Protein AF-A0AA35X256-F1 (afdb_monomer)

InterPro domains:
  IPR011009 Protein kinase-like domain superfamily [SSF56112] (43-274)

Sequence (279 aa):
MEEEMSALEKRSESGLSWNYLPLTLERDSLSQTFTTQILPLVRPAWRDCHVQTKVFTDGITNVLLGFYVSREGSRDQEKEDIVLLRMNGEGTEVFLDRRAEILVMLSLHNANLVPP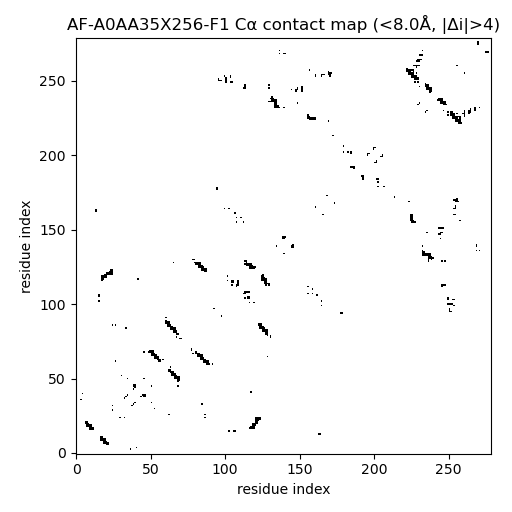LYLELANGLCYGYIPGRPFTMDDMQDDVMMQRTARAVARLHAVPVPDTLRSPQPYVWNKIRQFLNTVTGSFTDLHKTQKFQEIFGSLAVVSEEVDALQMELRQSESSLVFCHNDLLCGNLIFDSSTGNVSMVDYEYGGPNLAAYDIGNHFCEFAGPLFCSFTL

Secondary structure (DSSP, 8-state):
-HHHHTT-EEEEETTEEEEEE-----GGGHHHHIIIIIHHHH-GGGTTS-EEEEEE---SS-EEEEEEEPPTT-SSS-TTS-EEEEEPPTTGGGT--HHHHHHHHHHHHHTTSS--EEEEETTEEEEEPPPSEEPPHHHHT-HHHHHHHHHHHHHHHTSPPPTTT--SS-HHHHHHHHHHHH--SS-SSHHHHHHHHHHH--HHHHHHHHHHHHHHHTT----EEEE-S---GGGEEEETTTTEEEE--GGG-EEEEHHHHHHHHHHGGGTTT------

Nearest PDB structures (foldseek):
  2qg7-assembly1_E  TM=7.706E-01  e=1.831E-15  Plasmodium vivax
  2ig7-assembly1_A  TM=7.252E-01  e=1.615E-13  Homo sapiens
  1nw1-assembly1_B  TM=6.831E-01  e=8.276E-13  Caenorhabditis elegans
  3c5i-assembly3_C  TM=8.059E-01  e=6.084E-11  Plasmodium knowlesi
  6yxt-assembly1_A  TM=7.475E-01  e=1.258E-10  Plasmodium falciparum 3D7

Radius of gyration: 21.03 Å; Cα contacts (8 Å, |Δi|>4): 398; chains: 1; bounding box: 61×47×60 Å

Structure (mmCIF, N/CA/C/O backbone):
data_AF-A0AA35X256-F1
#
_entry.id   AF-A0AA35X256-F1
#
loop_
_atom_site.group_PDB
_atom_site.id
_atom_site.type_symbol
_atom_site.label_atom_id
_atom_site.label_alt_id
_atom_site.label_comp_id
_atom_site.label_asym_id
_atom_site.label_entity_id
_atom_site.label_seq_id
_atom_site.pdbx_PDB_ins_code
_atom_site.Cartn_x
_atom_site.Cartn_y
_atom_site.Cartn_z
_atom_site.occupancy
_atom_site.B_iso_or_equiv
_atom_site.auth_seq_id
_atom_site.auth_comp_id
_atom_site.auth_asym_id
_atom_site.auth_atom_id
_atom_site.pdbx_PDB_model_num
ATOM 1 N N . MET A 1 1 ? 29.674 0.375 -11.881 1.00 46.66 1 MET A N 1
ATOM 2 C CA . MET A 1 1 ? 29.255 -1.035 -12.073 1.00 46.66 1 MET A CA 1
ATOM 3 C C . MET A 1 1 ? 29.825 -1.977 -11.008 1.00 46.66 1 MET A C 1
ATOM 5 O O . MET A 1 1 ? 29.015 -2.515 -10.269 1.00 46.66 1 MET A O 1
ATOM 9 N N . GLU A 1 2 ? 31.150 -2.145 -10.845 1.00 41.94 2 GLU A N 1
ATOM 10 C CA . GLU A 1 2 ? 31.704 -2.871 -9.670 1.00 41.94 2 GLU A CA 1
ATOM 11 C C . GLU A 1 2 ? 31.482 -2.105 -8.348 1.00 41.94 2 GLU A C 1
ATOM 13 O O . GLU A 1 2 ? 31.112 -2.713 -7.349 1.00 41.94 2 GLU A O 1
ATOM 18 N N . GLU A 1 3 ? 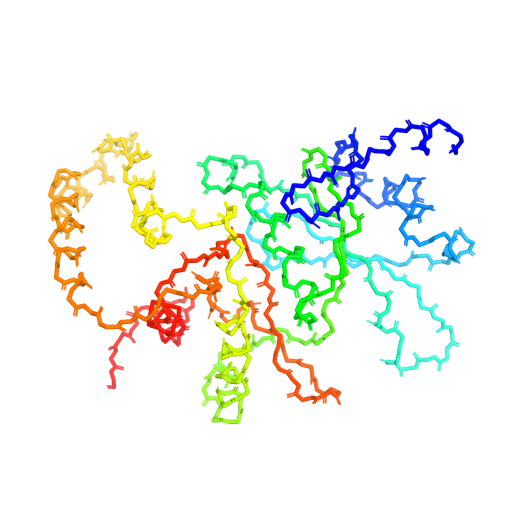31.588 -0.770 -8.355 1.00 47.19 3 GLU A N 1
ATOM 19 C CA . GLU A 1 3 ? 31.340 0.067 -7.163 1.00 47.19 3 GLU A CA 1
ATOM 20 C C . GLU A 1 3 ? 29.860 0.140 -6.730 1.00 47.19 3 GLU A C 1
ATOM 22 O O . GLU A 1 3 ? 29.578 0.269 -5.546 1.00 47.19 3 GLU A O 1
ATOM 27 N N . GLU A 1 4 ? 28.893 0.005 -7.646 1.00 48.88 4 GLU A N 1
ATOM 28 C CA . GLU A 1 4 ? 27.454 0.112 -7.315 1.00 48.88 4 GLU A CA 1
ATOM 29 C C . GLU A 1 4 ? 26.873 -1.224 -6.836 1.00 48.88 4 GLU A C 1
ATOM 31 O O . GLU A 1 4 ? 26.077 -1.256 -5.901 1.00 48.88 4 GLU A O 1
ATOM 36 N N . MET A 1 5 ? 27.331 -2.349 -7.402 1.00 53.75 5 MET A N 1
ATOM 37 C CA . MET A 1 5 ? 27.052 -3.671 -6.828 1.00 53.75 5 MET A CA 1
ATOM 38 C C . MET A 1 5 ? 27.697 -3.849 -5.445 1.00 53.75 5 MET A C 1
ATOM 40 O O . MET A 1 5 ? 27.175 -4.603 -4.628 1.00 53.75 5 MET A O 1
ATOM 44 N N . SER A 1 6 ? 28.798 -3.140 -5.171 1.00 56.94 6 SER A N 1
ATOM 45 C CA . SER A 1 6 ? 29.476 -3.132 -3.870 1.00 56.94 6 SER A CA 1
ATOM 46 C C . SER A 1 6 ? 28.667 -2.443 -2.760 1.00 56.94 6 SER A C 1
ATOM 48 O O . SER A 1 6 ? 28.992 -2.646 -1.592 1.00 56.94 6 SER A O 1
ATOM 50 N N . ALA A 1 7 ? 27.645 -1.645 -3.089 1.00 77.50 7 ALA A N 1
ATOM 51 C CA . ALA A 1 7 ? 26.830 -0.917 -2.112 1.00 77.50 7 ALA A CA 1
ATOM 52 C C . ALA A 1 7 ? 25.471 -1.581 -1.819 1.00 77.50 7 ALA A C 1
ATOM 54 O O . ALA A 1 7 ? 24.741 -1.114 -0.948 1.00 77.50 7 ALA A O 1
ATOM 55 N N . LEU A 1 8 ? 25.107 -2.650 -2.538 1.00 90.88 8 LEU A N 1
ATOM 56 C CA . LEU A 1 8 ? 23.842 -3.347 -2.320 1.00 90.88 8 LEU A CA 1
ATOM 57 C C . LEU A 1 8 ? 23.910 -4.198 -1.046 1.00 90.88 8 LEU A C 1
ATOM 59 O O . LEU A 1 8 ? 24.619 -5.203 -0.981 1.00 90.88 8 LEU A O 1
ATOM 63 N N . GLU A 1 9 ? 23.121 -3.831 -0.047 1.00 94.56 9 GLU A N 1
ATOM 64 C CA . GLU A 1 9 ? 23.025 -4.545 1.219 1.00 94.56 9 GLU A CA 1
ATOM 65 C C . GLU A 1 9 ? 21.848 -5.524 1.194 1.00 94.56 9 GLU A C 1
ATOM 67 O O . GLU A 1 9 ? 20.750 -5.205 0.736 1.00 94.56 9 GLU A O 1
ATOM 72 N N . LYS A 1 10 ? 22.042 -6.724 1.746 1.00 94.19 10 LYS A N 1
ATOM 73 C CA . LYS A 1 10 ? 20.930 -7.631 2.045 1.00 94.19 10 LYS A CA 1
ATOM 74 C C . LYS A 1 10 ? 20.487 -7.421 3.478 1.00 94.19 10 LYS A C 1
ATOM 76 O O . LYS A 1 10 ? 21.271 -7.621 4.403 1.00 94.19 10 LYS A O 1
ATOM 81 N N . ARG A 1 11 ? 19.218 -7.076 3.657 1.00 94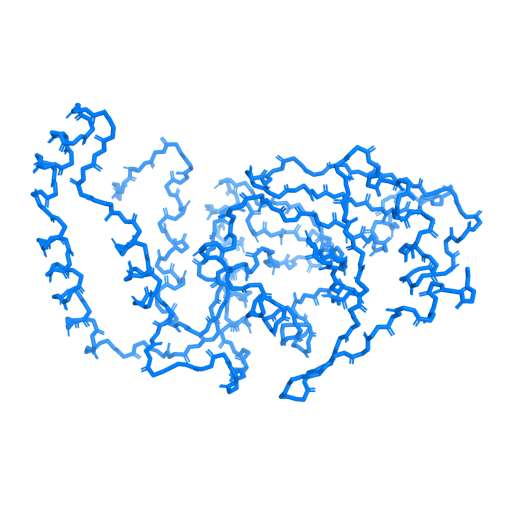.62 11 ARG A N 1
ATOM 82 C CA . ARG A 1 11 ? 18.592 -6.978 4.972 1.00 94.62 11 ARG A CA 1
ATOM 83 C C . ARG A 1 11 ? 17.617 -8.129 5.163 1.00 94.62 11 ARG A C 1
ATOM 85 O O . ARG A 1 11 ? 17.066 -8.671 4.203 1.00 94.62 11 ARG A O 1
ATOM 92 N N . SER A 1 12 ? 17.422 -8.520 6.414 1.00 92.44 12 SER A N 1
ATOM 93 C CA . SER A 1 12 ? 16.476 -9.569 6.768 1.00 92.44 12 SER A CA 1
ATOM 94 C C . SER A 1 12 ? 15.888 -9.340 8.145 1.00 92.44 12 SER A C 1
ATOM 96 O O . SER A 1 12 ? 16.594 -8.916 9.055 1.00 92.44 12 SER A O 1
ATOM 98 N N . GLU A 1 13 ? 14.621 -9.688 8.308 1.00 88.75 13 GLU A N 1
ATOM 99 C CA . GLU A 1 13 ? 13.920 -9.659 9.582 1.00 88.75 13 GLU A CA 1
ATOM 100 C C . GLU A 1 13 ? 12.822 -10.720 9.556 1.00 88.75 13 GLU A C 1
ATOM 102 O O . GLU A 1 13 ? 12.039 -10.787 8.611 1.00 88.75 13 GLU A O 1
ATOM 107 N N . SER A 1 14 ? 12.787 -11.574 10.580 1.00 81.94 14 SER A N 1
ATOM 108 C CA . SER A 1 14 ? 11.726 -12.573 10.785 1.00 81.94 14 SER A CA 1
ATOM 109 C C . SER A 1 14 ? 11.414 -13.441 9.567 1.00 81.94 14 SER A C 1
ATOM 111 O O . SER A 1 14 ? 10.262 -13.676 9.215 1.00 81.94 14 SER A O 1
ATOM 113 N N . GLY A 1 15 ? 12.473 -13.920 8.911 1.00 85.62 15 GLY A N 1
ATOM 114 C CA . GLY A 1 15 ? 12.382 -14.794 7.739 1.00 85.62 15 GLY A CA 1
ATOM 115 C C . GLY A 1 15 ? 12.082 -14.069 6.425 1.00 85.62 15 GLY A C 1
ATOM 116 O O . GLY A 1 15 ? 12.141 -14.697 5.372 1.00 85.62 15 GLY A O 1
ATOM 117 N N . LEU A 1 16 ? 11.819 -12.761 6.459 1.00 91.19 16 LEU A N 1
ATOM 118 C CA . LEU A 1 16 ? 11.702 -11.919 5.274 1.00 91.19 16 LEU A CA 1
ATOM 119 C C . LEU A 1 16 ? 13.068 -11.315 4.946 1.00 91.19 16 LEU A C 1
ATOM 121 O O . LEU A 1 16 ? 13.794 -10.890 5.844 1.00 91.19 16 LEU A O 1
ATOM 125 N N . SER A 1 17 ? 13.421 -11.261 3.665 1.00 93.31 17 SER A N 1
ATOM 126 C CA . SER A 1 17 ? 14.672 -10.664 3.189 1.00 93.31 17 SER A CA 1
ATOM 127 C C . SER A 1 17 ? 14.423 -9.776 1.985 1.00 93.31 17 SER A C 1
ATOM 129 O O . SER A 1 17 ? 13.628 -10.133 1.118 1.00 93.31 17 SER A O 1
ATOM 131 N N . TRP A 1 18 ? 15.133 -8.658 1.906 1.00 95.50 18 TRP A N 1
ATOM 132 C CA . TRP A 1 18 ? 15.043 -7.716 0.796 1.00 95.50 18 TRP A CA 1
ATOM 133 C C . TRP A 1 18 ? 16.390 -7.028 0.581 1.00 95.50 18 TRP A C 1
ATOM 135 O O . TRP A 1 18 ? 17.305 -7.117 1.407 1.00 95.50 18 TRP A O 1
ATOM 145 N N . ASN A 1 19 ? 16.513 -6.363 -0.562 1.00 96.69 19 ASN A N 1
ATOM 146 C CA . ASN A 1 19 ? 17.709 -5.614 -0.902 1.00 96.69 19 ASN A CA 1
ATOM 147 C C . ASN A 1 19 ? 17.532 -4.147 -0.504 1.00 96.69 19 ASN A C 1
ATOM 149 O O . ASN A 1 19 ? 16.488 -3.550 -0.769 1.00 96.69 19 ASN A O 1
ATOM 153 N N . TYR A 1 20 ? 18.565 -3.574 0.096 1.00 96.50 20 TYR A N 1
ATOM 154 C CA . TYR A 1 20 ? 18.665 -2.162 0.419 1.00 96.50 20 TYR A CA 1
ATOM 155 C C . TYR A 1 20 ? 19.822 -1.550 -0.358 1.00 96.50 20 TYR A C 1
ATOM 157 O O . TYR A 1 20 ? 20.935 -2.072 -0.350 1.00 96.50 20 TYR A O 1
ATOM 165 N N . LEU A 1 21 ? 19.555 -0.436 -1.024 1.00 96.06 21 LEU A N 1
ATOM 166 C CA . LEU A 1 21 ? 20.568 0.375 -1.676 1.00 96.06 21 LEU A CA 1
ATOM 167 C C . LEU A 1 21 ? 20.599 1.727 -0.946 1.00 96.06 21 LEU A C 1
ATOM 169 O O . LEU A 1 21 ? 19.584 2.427 -0.976 1.00 96.06 21 LEU A O 1
ATOM 173 N N . PRO A 1 22 ? 21.715 2.119 -0.299 1.00 94.88 22 PRO A N 1
ATOM 174 C CA . PRO A 1 22 ? 21.847 3.385 0.430 1.00 94.88 22 PRO A CA 1
ATOM 175 C C . PRO A 1 22 ? 21.950 4.591 -0.521 1.00 94.88 22 PRO A C 1
ATOM 177 O O . PRO A 1 22 ? 22.906 5.361 -0.490 1.00 94.88 22 PRO A O 1
ATOM 180 N N . LEU A 1 23 ? 20.955 4.742 -1.390 1.00 94.44 23 LEU A N 1
ATOM 181 C CA . LEU A 1 23 ? 20.830 5.791 -2.387 1.00 94.44 23 LEU A CA 1
ATOM 182 C C . LEU A 1 23 ? 19.707 6.744 -1.980 1.00 94.44 23 LEU A C 1
ATOM 184 O O . LEU A 1 23 ? 18.568 6.322 -1.767 1.00 94.44 23 LEU A O 1
ATOM 188 N N . THR A 1 24 ? 20.036 8.030 -1.913 1.00 94.06 24 THR A N 1
ATOM 189 C CA . THR A 1 24 ? 19.069 9.111 -1.713 1.00 94.06 24 THR A CA 1
ATOM 190 C C . THR A 1 24 ? 18.615 9.634 -3.069 1.00 94.06 24 THR A C 1
ATOM 192 O O . THR A 1 24 ? 19.428 10.033 -3.899 1.00 94.06 24 THR A O 1
ATOM 195 N N . LEU A 1 25 ? 17.308 9.621 -3.296 1.00 93.12 25 LEU A N 1
ATOM 196 C CA . LEU A 1 25 ? 16.669 10.141 -4.493 1.00 93.12 25 LEU A CA 1
ATOM 197 C C . LEU A 1 25 ? 16.524 11.663 -4.430 1.00 93.12 25 LEU A C 1
ATOM 199 O O . LEU A 1 25 ? 16.132 12.208 -3.399 1.00 93.12 25 LEU A O 1
ATOM 203 N N . GLU A 1 26 ? 16.741 12.321 -5.566 1.00 92.25 26 GLU A N 1
ATOM 204 C CA . GLU A 1 26 ? 16.471 13.745 -5.763 1.00 92.25 26 GLU A CA 1
ATOM 205 C C . GLU A 1 26 ? 15.375 13.921 -6.813 1.00 92.25 26 GLU A C 1
ATOM 207 O O . GLU A 1 26 ? 15.420 13.300 -7.877 1.00 92.25 26 GLU A O 1
ATOM 212 N N . ARG A 1 27 ? 14.405 14.799 -6.529 1.00 88.00 27 ARG A N 1
ATOM 213 C CA . ARG A 1 27 ? 13.200 14.995 -7.351 1.00 88.00 27 ARG A CA 1
ATOM 214 C C . ARG A 1 27 ? 13.509 15.268 -8.827 1.00 88.00 27 ARG A C 1
ATOM 216 O O . ARG A 1 27 ? 12.873 14.676 -9.697 1.00 88.00 27 ARG A O 1
ATOM 223 N N . ASP A 1 28 ? 14.488 16.125 -9.098 1.00 89.00 28 ASP A N 1
ATOM 224 C CA . ASP A 1 28 ? 14.777 16.607 -10.453 1.00 89.00 28 ASP A CA 1
ATOM 225 C C . ASP A 1 28 ? 15.595 15.608 -11.289 1.00 89.00 28 ASP A C 1
ATOM 227 O O . ASP A 1 28 ? 15.638 15.715 -12.514 1.00 89.00 28 ASP A O 1
ATOM 231 N N . SER A 1 29 ? 16.210 14.603 -10.654 1.00 92.19 29 SER A N 1
ATOM 232 C CA . SER A 1 29 ? 17.089 13.629 -11.312 1.00 92.19 29 SER A CA 1
ATOM 233 C C . SER A 1 29 ? 16.556 12.191 -11.280 1.00 92.19 29 SER A C 1
ATOM 235 O O . SER A 1 29 ? 17.238 11.281 -11.748 1.00 92.19 29 SER A O 1
ATOM 237 N N . LEU A 1 30 ? 15.318 11.957 -10.816 1.00 91.62 30 LEU A N 1
ATOM 238 C CA . LEU A 1 30 ? 14.743 10.611 -10.628 1.00 91.62 30 LEU A CA 1
ATOM 239 C C . LEU A 1 30 ? 14.877 9.694 -11.855 1.00 91.62 30 LEU A C 1
ATOM 241 O O . LEU A 1 30 ? 15.278 8.540 -11.719 1.00 91.62 30 LEU A O 1
ATOM 245 N N . SER A 1 31 ? 14.577 10.196 -13.058 1.00 92.38 31 SER A N 1
ATOM 246 C CA . SER A 1 31 ? 14.667 9.388 -14.288 1.00 92.38 31 SER A CA 1
ATOM 247 C C . SER A 1 31 ? 16.108 9.018 -14.648 1.00 92.38 31 SER A C 1
ATOM 249 O O . SER A 1 31 ? 16.378 7.897 -15.087 1.00 92.38 31 SER A O 1
ATOM 251 N N . GLN A 1 32 ? 17.041 9.951 -14.443 1.00 93.00 32 GLN A N 1
ATOM 252 C CA . GLN A 1 32 ? 18.462 9.715 -14.676 1.00 93.00 32 GLN A CA 1
ATOM 253 C C . GLN A 1 32 ? 18.991 8.696 -13.667 1.00 93.00 32 GLN A C 1
ATOM 255 O O . GLN A 1 32 ? 19.570 7.694 -14.072 1.00 93.00 32 GLN A O 1
ATOM 260 N N . THR A 1 33 ? 18.713 8.913 -12.381 1.00 93.94 33 THR A N 1
ATOM 261 C CA . THR A 1 33 ? 19.092 8.030 -11.274 1.00 93.94 33 THR A CA 1
ATOM 262 C C . THR A 1 33 ? 18.549 6.617 -11.461 1.00 93.94 33 THR A C 1
ATOM 264 O O . THR A 1 33 ? 19.282 5.645 -11.267 1.00 93.94 33 THR A O 1
ATOM 267 N N . PHE A 1 34 ? 17.297 6.479 -11.912 1.00 94.75 34 PHE A N 1
ATOM 268 C CA . PHE A 1 34 ? 16.744 5.170 -12.240 1.00 94.75 34 PHE A CA 1
ATOM 269 C C . PHE A 1 34 ? 17.563 4.475 -13.330 1.00 94.75 34 PHE A C 1
ATOM 271 O O . PHE A 1 34 ? 18.013 3.349 -13.140 1.00 94.75 34 PHE A O 1
ATOM 278 N N . THR A 1 35 ? 17.790 5.154 -14.454 1.00 92.62 35 THR A N 1
ATOM 279 C CA . THR A 1 35 ? 18.451 4.569 -15.628 1.00 92.62 35 THR A CA 1
ATOM 280 C C . THR A 1 35 ? 19.909 4.196 -15.352 1.00 92.62 35 THR A C 1
ATOM 282 O O . THR A 1 35 ? 20.379 3.168 -15.835 1.00 92.62 35 THR A O 1
ATOM 285 N N . THR A 1 36 ? 20.632 5.010 -14.579 1.00 91.88 36 THR A N 1
ATOM 286 C CA . THR A 1 36 ? 22.068 4.810 -14.346 1.00 91.88 36 THR A CA 1
ATOM 287 C C . THR A 1 36 ? 22.367 3.854 -13.195 1.00 91.88 36 THR A C 1
ATOM 289 O O . THR A 1 36 ? 23.263 3.028 -13.343 1.00 91.88 36 THR A O 1
ATOM 292 N N . GLN A 1 37 ? 21.620 3.926 -12.086 1.00 93.50 37 GLN A N 1
ATOM 293 C CA . GLN A 1 37 ? 21.965 3.215 -10.845 1.00 93.50 37 GLN A CA 1
ATOM 294 C C . GLN A 1 37 ? 21.000 2.071 -10.503 1.00 93.50 37 GLN A C 1
ATOM 296 O O . GLN A 1 37 ? 21.426 1.030 -10.009 1.00 93.50 37 GLN A O 1
ATOM 301 N N . ILE A 1 38 ? 19.699 2.227 -10.773 1.00 95.00 38 ILE A N 1
ATOM 302 C CA . ILE A 1 38 ? 18.669 1.266 -10.330 1.00 95.00 38 ILE A CA 1
ATOM 303 C C . ILE A 1 38 ? 18.380 0.207 -11.400 1.00 95.00 38 ILE A C 1
ATOM 305 O O . ILE A 1 38 ? 18.289 -0.984 -11.096 1.00 95.00 38 ILE A O 1
ATOM 309 N N . LEU A 1 39 ? 18.259 0.616 -12.663 1.00 94.56 39 LEU A N 1
ATOM 310 C CA . LEU A 1 39 ? 17.927 -0.259 -13.785 1.00 94.56 39 LEU A CA 1
ATOM 311 C C . LEU A 1 39 ? 18.898 -1.441 -13.927 1.00 94.56 39 LEU A C 1
ATOM 313 O O . LEU A 1 39 ? 18.406 -2.563 -14.063 1.00 94.56 39 LEU A O 1
ATOM 317 N N . PRO A 1 40 ? 20.235 -1.272 -13.828 1.00 93.25 40 PRO A N 1
ATOM 318 C CA . PRO A 1 40 ? 21.162 -2.401 -13.921 1.00 93.25 40 PRO A CA 1
ATOM 319 C C . PRO A 1 40 ? 20.946 -3.469 -12.841 1.00 93.25 40 PRO A C 1
ATOM 321 O O . PRO A 1 40 ? 21.261 -4.635 -13.071 1.00 93.25 40 PRO A O 1
ATOM 324 N N . LEU A 1 41 ? 20.405 -3.082 -11.680 1.00 93.62 41 LEU A N 1
ATOM 325 C CA . LEU A 1 41 ? 20.146 -3.976 -10.550 1.00 93.62 41 LEU A CA 1
ATOM 326 C C . LEU A 1 41 ? 18.790 -4.683 -10.676 1.00 93.62 41 LEU A C 1
ATOM 328 O O . LEU A 1 41 ? 18.676 -5.867 -10.372 1.00 93.62 41 LEU A O 1
ATOM 332 N N . VAL A 1 42 ? 17.759 -3.957 -11.117 1.00 93.62 42 VAL A N 1
ATOM 333 C CA . VAL A 1 42 ? 16.362 -4.427 -11.082 1.00 93.62 42 VAL A CA 1
ATOM 334 C C . VAL A 1 42 ? 15.908 -5.041 -12.409 1.00 93.62 42 VAL A C 1
ATOM 336 O O . VAL A 1 42 ? 15.111 -5.984 -12.421 1.00 93.62 42 VAL A O 1
ATOM 339 N N . ARG A 1 43 ? 16.404 -4.518 -13.535 1.00 93.56 43 ARG A N 1
ATOM 340 C CA . ARG A 1 43 ? 16.085 -4.956 -14.904 1.00 93.56 43 ARG A CA 1
ATOM 341 C C . ARG A 1 43 ? 17.318 -4.854 -15.815 1.00 93.56 43 ARG A C 1
ATOM 343 O O . ARG A 1 43 ? 17.321 -4.071 -16.764 1.00 93.56 43 ARG A O 1
ATOM 350 N N . PRO A 1 44 ? 18.359 -5.682 -15.603 1.00 91.62 44 PRO A N 1
ATOM 351 C CA . PRO A 1 44 ? 19.579 -5.638 -16.418 1.00 91.62 44 PRO A CA 1
ATOM 352 C C . PRO A 1 44 ? 19.322 -5.865 -17.916 1.00 91.62 44 PRO A C 1
ATOM 354 O O . PRO A 1 44 ? 20.048 -5.336 -18.753 1.00 91.62 44 PRO A O 1
ATOM 357 N N . ALA A 1 45 ? 18.263 -6.604 -18.266 1.00 90.62 45 ALA A N 1
ATOM 358 C CA . ALA A 1 45 ? 17.865 -6.849 -19.651 1.00 90.62 45 ALA A CA 1
ATOM 359 C C . ALA A 1 45 ? 17.410 -5.584 -20.407 1.00 90.62 45 ALA A C 1
ATOM 361 O O . ALA A 1 45 ? 17.338 -5.614 -21.631 1.00 90.62 45 ALA A O 1
ATOM 362 N N . TRP A 1 46 ? 17.101 -4.483 -19.711 1.00 91.38 46 TRP A N 1
ATOM 363 C CA . TRP A 1 46 ? 16.647 -3.228 -20.323 1.00 91.38 46 TRP A CA 1
ATOM 364 C C . TRP A 1 46 ? 17.786 -2.258 -20.654 1.00 91.38 46 TRP A C 1
ATOM 366 O O . TRP A 1 46 ? 17.528 -1.159 -21.137 1.00 91.38 46 TRP A O 1
ATOM 376 N N . ARG A 1 47 ? 19.043 -2.629 -20.382 1.00 85.38 47 ARG A N 1
ATOM 377 C CA . ARG A 1 47 ? 20.201 -1.723 -20.464 1.00 85.38 47 ARG A CA 1
ATOM 378 C C . ARG A 1 47 ? 20.372 -1.055 -21.830 1.00 85.38 47 ARG A C 1
ATOM 380 O O . ARG A 1 47 ? 20.727 0.117 -21.885 1.00 85.38 47 ARG A O 1
ATOM 387 N N . ASP A 1 48 ? 20.096 -1.795 -22.898 1.00 86.44 48 ASP A N 1
ATOM 388 C CA . ASP A 1 48 ? 20.228 -1.328 -24.283 1.00 86.44 48 ASP A CA 1
ATOM 389 C C . ASP A 1 48 ? 18.866 -0.976 -24.913 1.00 86.44 48 ASP A C 1
ATOM 391 O O . ASP A 1 48 ? 18.750 -0.798 -26.125 1.00 86.44 48 ASP A O 1
ATOM 395 N N . CYS A 1 49 ? 17.809 -0.901 -24.100 1.00 87.06 49 CYS A N 1
ATOM 396 C CA . CYS A 1 49 ? 16.460 -0.586 -24.550 1.00 87.06 49 CYS A CA 1
ATOM 397 C C . CYS A 1 49 ? 16.150 0.909 -24.418 1.00 87.06 49 CYS A C 1
ATOM 399 O O . CYS A 1 49 ? 16.685 1.614 -23.563 1.00 87.06 49 CYS A O 1
ATOM 401 N N . HIS A 1 50 ? 15.205 1.392 -25.229 1.00 87.56 50 HIS A N 1
ATOM 402 C CA . HIS A 1 50 ? 14.631 2.719 -25.035 1.00 87.56 50 HIS A CA 1
ATOM 403 C C . HIS A 1 50 ? 13.610 2.682 -23.890 1.00 87.56 50 HIS A C 1
ATOM 405 O O . HIS A 1 50 ? 12.455 2.297 -24.081 1.00 87.56 50 HIS A O 1
ATOM 411 N N . VAL A 1 51 ? 14.060 3.051 -22.691 1.00 90.50 51 VAL A N 1
ATOM 412 C CA . VAL A 1 51 ? 13.219 3.104 -21.490 1.00 90.50 51 VAL A CA 1
ATOM 413 C C . VAL A 1 51 ? 12.335 4.343 -21.536 1.00 90.50 51 VAL A C 1
ATOM 415 O O . VAL A 1 51 ? 12.814 5.467 -21.678 1.00 90.50 51 VAL A O 1
ATOM 418 N N . GLN A 1 52 ? 11.035 4.125 -21.396 1.00 89.75 52 GLN A N 1
ATOM 419 C CA . GLN A 1 52 ? 10.025 5.163 -21.297 1.00 89.75 52 GLN A CA 1
ATOM 420 C C . GLN A 1 52 ? 9.627 5.379 -19.841 1.00 89.75 52 GLN A C 1
ATOM 422 O O . GLN A 1 52 ? 9.650 4.453 -19.029 1.00 89.75 52 GLN A O 1
ATOM 427 N N . THR A 1 53 ? 9.211 6.607 -19.537 1.00 90.12 53 THR A N 1
ATOM 428 C CA . THR A 1 53 ? 8.835 7.030 -18.187 1.00 90.12 53 THR A CA 1
ATOM 429 C C . THR A 1 53 ? 7.399 7.540 -18.168 1.00 90.12 53 THR A C 1
ATOM 431 O O . THR A 1 53 ? 6.972 8.269 -19.065 1.00 90.12 53 THR A O 1
ATOM 434 N N . LYS A 1 54 ? 6.656 7.195 -17.117 1.00 88.69 54 LYS A N 1
ATOM 435 C CA . LYS A 1 54 ? 5.331 7.736 -16.807 1.00 88.69 54 LYS A CA 1
ATOM 436 C C . LYS A 1 54 ? 5.326 8.301 -15.390 1.00 88.69 54 LYS A C 1
ATOM 438 O O . LYS A 1 54 ? 5.699 7.607 -14.452 1.00 88.69 54 LYS A O 1
ATOM 443 N N . VAL A 1 55 ? 4.874 9.541 -15.232 1.00 86.12 55 VAL A N 1
ATOM 444 C CA . VAL A 1 55 ? 4.646 10.153 -13.915 1.00 86.12 55 VAL A CA 1
ATOM 445 C C . VAL A 1 55 ? 3.243 9.783 -13.435 1.00 86.12 55 VAL A C 1
ATOM 447 O O . VAL A 1 55 ? 2.293 9.856 -14.216 1.00 86.12 55 VAL A O 1
ATOM 450 N N . PHE A 1 56 ? 3.115 9.399 -12.168 1.00 80.81 56 PHE A N 1
ATOM 451 C CA . PHE A 1 56 ? 1.832 9.210 -11.495 1.00 80.81 56 PHE A CA 1
ATOM 452 C C . PHE A 1 56 ? 1.607 10.379 -10.533 1.00 80.81 56 PHE A C 1
ATOM 454 O O . PHE A 1 56 ? 2.464 10.673 -9.701 1.00 80.81 56 PHE A O 1
ATOM 461 N N . THR A 1 57 ? 0.481 11.076 -10.683 1.00 66.56 57 THR A N 1
ATOM 462 C CA . THR A 1 57 ? 0.185 12.340 -9.983 1.00 66.56 57 THR A CA 1
ATOM 463 C C . THR A 1 57 ? -0.885 12.212 -8.903 1.00 66.56 57 THR A C 1
ATOM 465 O O . THR A 1 57 ? -1.232 13.213 -8.288 1.00 66.56 57 THR A O 1
ATOM 468 N N . ASP A 1 58 ? -1.415 11.010 -8.680 1.00 61.25 58 ASP A N 1
ATOM 469 C CA . ASP A 1 58 ? -2.615 10.816 -7.855 1.00 61.25 58 ASP A CA 1
ATOM 470 C C . ASP A 1 58 ? -2.319 10.753 -6.341 1.00 61.25 58 ASP A C 1
ATOM 472 O O . ASP A 1 58 ? -3.241 10.777 -5.533 1.00 61.25 58 ASP A O 1
ATOM 476 N N . GLY A 1 59 ? -1.041 10.725 -5.939 1.00 59.53 59 GLY A N 1
ATOM 477 C CA . GLY A 1 59 ? -0.620 10.775 -4.535 1.00 59.53 59 GLY A CA 1
ATOM 478 C C . GLY A 1 59 ? -0.382 12.205 -4.036 1.00 59.53 59 GLY A C 1
ATOM 479 O O . GLY A 1 59 ? 0.220 13.021 -4.732 1.00 59.53 59 GLY A O 1
ATOM 480 N N . ILE A 1 60 ? -0.811 12.507 -2.807 1.00 58.94 60 ILE A N 1
ATOM 481 C CA . ILE A 1 60 ? -0.695 13.855 -2.214 1.00 58.94 60 ILE A CA 1
ATOM 482 C C . ILE A 1 60 ? 0.748 14.156 -1.765 1.00 58.94 60 ILE A C 1
ATOM 484 O O . ILE A 1 60 ? 1.219 15.288 -1.883 1.00 58.94 60 ILE A O 1
ATOM 488 N N . THR A 1 61 ? 1.462 13.152 -1.252 1.00 63.16 61 THR A N 1
ATOM 489 C CA . THR A 1 61 ? 2.753 13.312 -0.554 1.00 63.16 61 THR A CA 1
ATOM 490 C C . THR A 1 61 ? 3.941 12.684 -1.280 1.00 63.16 61 THR A C 1
ATOM 492 O O . THR A 1 61 ? 5.048 13.219 -1.210 1.00 63.16 61 THR A O 1
ATOM 495 N N . ASN A 1 62 ? 3.739 11.573 -1.991 1.00 75.00 62 ASN A N 1
ATOM 496 C CA . ASN A 1 62 ? 4.815 10.798 -2.613 1.00 75.00 62 ASN A CA 1
ATOM 497 C C . ASN A 1 62 ? 4.991 11.152 -4.098 1.00 75.00 62 ASN A C 1
ATOM 499 O O . ASN A 1 62 ? 4.019 11.392 -4.810 1.00 75.00 62 ASN A O 1
ATOM 503 N N . VAL A 1 63 ? 6.232 11.120 -4.593 1.00 85.69 63 VAL A N 1
ATOM 504 C CA . VAL A 1 63 ? 6.509 11.210 -6.039 1.00 85.69 63 VAL A CA 1
ATOM 505 C C . VAL A 1 63 ? 6.677 9.799 -6.585 1.00 85.69 63 VAL A C 1
ATOM 507 O O . VAL A 1 63 ? 7.537 9.060 -6.106 1.00 85.69 63 VAL A O 1
ATOM 510 N N . LEU A 1 64 ? 5.880 9.429 -7.589 1.00 89.81 64 LEU A N 1
ATOM 511 C CA . LEU A 1 64 ? 5.869 8.086 -8.167 1.00 89.81 64 LEU A CA 1
ATOM 512 C C . LEU A 1 64 ? 6.100 8.129 -9.684 1.00 89.81 64 LEU A C 1
ATOM 514 O O . LEU A 1 64 ? 5.375 8.791 -10.429 1.00 89.81 64 LEU A O 1
ATOM 518 N N . LEU A 1 65 ? 7.107 7.390 -10.146 1.00 92.50 65 LEU A N 1
ATOM 519 C CA . LEU A 1 65 ? 7.441 7.221 -11.560 1.00 92.50 65 LEU A CA 1
ATOM 520 C C . LEU A 1 65 ? 7.388 5.745 -11.936 1.00 92.50 65 LEU A C 1
ATOM 522 O O . LEU A 1 65 ? 7.904 4.905 -11.207 1.00 92.50 65 LEU A O 1
ATOM 526 N N . GLY A 1 66 ? 6.809 5.434 -13.091 1.00 92.75 66 GLY A N 1
ATOM 527 C CA . GLY A 1 66 ? 6.879 4.116 -13.710 1.00 92.75 66 GLY A CA 1
ATOM 528 C C . GLY A 1 66 ? 7.808 4.110 -14.912 1.00 92.75 66 GLY A C 1
ATOM 529 O O . GLY A 1 66 ? 7.771 5.030 -15.728 1.00 92.75 66 GLY A O 1
ATOM 530 N N . PHE A 1 67 ? 8.593 3.049 -15.037 1.00 93.81 67 PHE A N 1
ATOM 531 C CA . PHE A 1 67 ? 9.543 2.824 -16.117 1.00 93.81 67 PHE A CA 1
ATOM 532 C C . PHE A 1 67 ? 9.203 1.532 -16.846 1.00 93.81 67 PHE A C 1
ATOM 534 O O . PHE A 1 67 ? 8.895 0.523 -16.206 1.00 93.81 67 PHE A O 1
ATOM 541 N N . TYR A 1 68 ? 9.252 1.569 -18.175 1.00 91.81 68 TYR A N 1
ATOM 542 C CA . TYR A 1 68 ? 8.890 0.439 -19.028 1.00 91.81 68 TYR A CA 1
ATOM 543 C C . TYR A 1 68 ? 9.552 0.529 -20.400 1.00 91.81 68 TYR A C 1
ATOM 545 O O . TYR A 1 68 ? 10.011 1.593 -20.813 1.00 91.81 68 TYR A O 1
ATOM 553 N N . VAL A 1 69 ? 9.593 -0.588 -21.121 1.00 88.88 69 VAL A N 1
ATOM 554 C CA . VAL A 1 69 ? 10.097 -0.652 -22.497 1.00 88.88 69 VAL A CA 1
ATOM 555 C C . VAL A 1 69 ? 8.937 -1.020 -23.413 1.00 88.88 69 VAL A C 1
ATOM 557 O O . VAL A 1 69 ? 8.370 -2.100 -23.282 1.00 88.88 69 VAL A O 1
ATOM 560 N N . SER A 1 70 ? 8.595 -0.142 -24.355 1.00 75.69 70 SER A N 1
ATOM 561 C CA . SER A 1 70 ? 7.653 -0.481 -25.429 1.00 75.69 70 SER A CA 1
ATOM 562 C C . SER A 1 70 ? 8.376 -1.273 -26.513 1.00 75.69 70 SER A C 1
ATOM 564 O O . SER A 1 70 ? 9.394 -0.794 -27.019 1.00 75.69 70 SER A O 1
ATOM 566 N N . ARG A 1 71 ? 7.868 -2.442 -26.924 1.00 67.00 71 ARG A N 1
ATOM 567 C CA . ARG A 1 71 ? 8.315 -3.051 -28.185 1.00 67.00 71 ARG A CA 1
ATOM 568 C C . ARG A 1 71 ? 7.422 -2.595 -29.333 1.00 67.00 71 ARG A C 1
ATOM 570 O O . ARG A 1 71 ? 6.223 -2.373 -29.184 1.00 67.00 71 ARG A O 1
ATOM 577 N N . GLU A 1 72 ? 8.022 -2.395 -30.501 1.00 53.59 72 GLU A N 1
ATOM 578 C CA . GLU A 1 72 ? 7.271 -2.010 -31.693 1.00 53.59 72 GLU A CA 1
ATOM 579 C C . GLU A 1 72 ? 6.363 -3.167 -32.147 1.00 53.59 72 GLU A C 1
ATOM 581 O O . GLU A 1 72 ? 6.831 -4.273 -32.410 1.00 53.59 72 GLU A O 1
ATOM 586 N N . GLY A 1 73 ? 5.055 -2.903 -32.262 1.00 54.84 73 GLY A N 1
ATOM 587 C CA . GLY A 1 73 ? 4.061 -3.831 -32.825 1.00 54.84 73 GLY A CA 1
ATOM 588 C C . GLY A 1 73 ? 3.052 -4.421 -31.832 1.00 54.84 73 GLY A C 1
ATOM 589 O O . GLY A 1 73 ? 2.017 -4.935 -32.257 1.00 54.84 73 GLY A O 1
ATOM 590 N N . S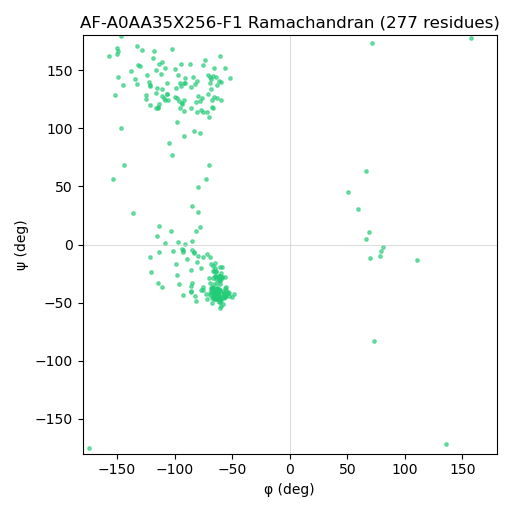ER A 1 74 ? 3.282 -4.295 -30.528 1.00 49.88 74 SER A N 1
ATOM 591 C CA . SER A 1 74 ? 2.415 -4.794 -29.454 1.00 49.88 74 SER A CA 1
ATOM 592 C C . SER A 1 74 ? 1.421 -3.709 -29.023 1.00 49.88 74 SER A C 1
ATOM 594 O O . SER A 1 74 ? 1.694 -2.871 -28.166 1.00 49.88 74 SER A O 1
ATOM 596 N N . ARG A 1 75 ? 0.221 -3.707 -29.620 1.00 47.81 75 ARG A N 1
ATOM 597 C CA . ARG A 1 75 ? -0.908 -2.941 -29.068 1.00 47.81 75 ARG A CA 1
ATOM 598 C C . ARG A 1 75 ? -1.350 -3.640 -27.779 1.00 47.81 75 ARG A C 1
ATOM 600 O O . ARG A 1 75 ? -1.851 -4.757 -27.819 1.00 47.81 75 ARG A O 1
ATOM 607 N N . ASP A 1 76 ? -1.092 -2.993 -26.650 1.00 49.03 76 ASP A N 1
ATOM 608 C CA . ASP A 1 76 ? -1.681 -3.253 -25.329 1.00 49.03 76 ASP A CA 1
ATOM 609 C C . ASP A 1 76 ? -1.175 -4.441 -24.482 1.00 49.03 76 ASP A C 1
ATOM 611 O O . ASP A 1 76 ? -1.471 -4.459 -23.291 1.00 49.03 76 ASP A O 1
ATOM 615 N N . GLN A 1 77 ? -0.355 -5.366 -24.998 1.00 43.94 77 GLN A N 1
ATOM 616 C CA . GLN A 1 77 ? 0.064 -6.574 -24.245 1.00 43.94 77 GLN A CA 1
ATOM 617 C C . GLN A 1 77 ? 1.390 -6.485 -23.459 1.00 43.94 77 GLN A C 1
ATOM 619 O O . GLN A 1 77 ? 1.725 -7.421 -22.748 1.00 43.94 77 GLN A O 1
ATOM 624 N N . GLU A 1 78 ? 2.146 -5.384 -23.526 1.00 50.84 78 GLU A N 1
ATOM 625 C CA . GLU A 1 78 ? 3.477 -5.293 -22.877 1.00 50.84 78 GLU A CA 1
ATOM 626 C C . GLU A 1 78 ? 3.563 -4.288 -21.716 1.00 50.84 78 GLU A C 1
ATOM 628 O O . GLU A 1 78 ? 4.649 -3.965 -21.241 1.00 50.84 78 GLU A O 1
ATOM 633 N N . LYS A 1 79 ? 2.423 -3.841 -21.175 1.00 57.88 79 LYS A N 1
ATOM 634 C CA . LYS A 1 79 ? 2.378 -3.080 -19.907 1.00 57.88 79 LYS A CA 1
ATOM 635 C C . LYS A 1 79 ? 2.532 -3.970 -18.661 1.00 57.88 79 LYS A C 1
ATOM 637 O O . LYS A 1 79 ? 2.208 -3.535 -17.560 1.00 57.88 79 LYS A O 1
ATOM 642 N N . GLU A 1 80 ? 2.984 -5.212 -18.826 1.00 62.62 80 GLU A N 1
ATOM 643 C CA . GLU A 1 80 ? 3.124 -6.175 -17.729 1.00 62.62 80 GLU A CA 1
ATOM 644 C C . GLU A 1 80 ? 4.455 -6.027 -16.979 1.00 62.62 80 GLU A C 1
ATOM 646 O O . GLU A 1 80 ? 4.488 -6.205 -15.764 1.00 62.62 80 GLU A O 1
ATOM 651 N N . ASP A 1 81 ? 5.542 -5.640 -17.657 1.00 83.88 81 ASP A N 1
ATOM 652 C CA . ASP A 1 81 ? 6.845 -5.430 -17.013 1.00 83.88 81 ASP A CA 1
ATOM 653 C C . ASP A 1 81 ? 7.099 -3.931 -16.812 1.00 83.88 81 ASP A C 1
ATOM 655 O O . ASP A 1 81 ? 7.812 -3.283 -17.575 1.00 83.88 81 ASP A O 1
ATOM 659 N N . ILE A 1 82 ? 6.442 -3.361 -15.799 1.00 91.56 82 ILE A N 1
ATOM 660 C CA . ILE A 1 82 ? 6.633 -1.972 -15.362 1.00 91.56 82 ILE A CA 1
ATOM 661 C C . ILE A 1 82 ? 7.304 -1.976 -13.983 1.00 91.56 82 ILE A C 1
ATOM 663 O O . ILE A 1 82 ? 6.888 -2.692 -13.065 1.00 91.56 82 ILE A O 1
ATOM 667 N N . VAL A 1 83 ? 8.326 -1.134 -13.824 1.00 95.19 83 VAL A N 1
ATOM 668 C CA . VAL A 1 83 ? 9.012 -0.898 -12.547 1.00 95.19 83 VAL A CA 1
ATOM 669 C C . VAL A 1 83 ? 8.624 0.470 -12.008 1.00 95.19 83 VAL A C 1
ATOM 671 O O . VAL A 1 83 ? 8.709 1.466 -12.723 1.00 95.19 83 VAL A O 1
ATOM 674 N N . LEU A 1 84 ? 8.213 0.525 -10.745 1.00 95.00 84 LEU A N 1
ATOM 675 C CA . LEU A 1 84 ? 7.870 1.755 -10.048 1.00 95.00 84 LEU A CA 1
ATOM 676 C C . LEU A 1 84 ? 9.030 2.222 -9.171 1.00 95.00 84 LEU A C 1
ATOM 678 O O . LEU A 1 84 ? 9.604 1.434 -8.422 1.00 95.00 84 LEU A O 1
ATOM 682 N N . LEU A 1 85 ? 9.326 3.518 -9.228 1.00 95.75 85 LEU A N 1
ATOM 683 C CA . LEU A 1 85 ? 10.222 4.220 -8.318 1.00 95.75 85 LEU A CA 1
ATOM 684 C C . LEU A 1 85 ? 9.418 5.260 -7.541 1.00 95.75 85 LEU A C 1
ATOM 686 O O . LEU A 1 85 ? 8.872 6.197 -8.132 1.00 95.75 85 LEU A O 1
ATOM 690 N N . ARG A 1 86 ? 9.368 5.101 -6.219 1.00 93.00 86 ARG A N 1
ATOM 691 C CA . ARG A 1 86 ? 8.699 6.023 -5.302 1.00 93.00 86 ARG A CA 1
ATOM 692 C C . ARG A 1 86 ? 9.724 6.749 -4.445 1.00 93.00 86 ARG A C 1
ATOM 694 O O . ARG A 1 86 ? 10.523 6.103 -3.773 1.00 93.00 86 ARG A O 1
ATOM 701 N N . MET A 1 87 ? 9.646 8.073 -4.416 1.00 91.75 87 MET A N 1
ATOM 702 C CA . MET A 1 87 ? 10.309 8.911 -3.418 1.00 91.75 87 MET A CA 1
ATOM 703 C C . MET A 1 87 ? 9.277 9.308 -2.359 1.00 91.75 87 MET A C 1
ATOM 705 O O . MET A 1 87 ? 8.202 9.807 -2.704 1.00 91.75 87 MET A O 1
ATOM 709 N N . ASN A 1 88 ? 9.588 9.056 -1.088 1.00 87.69 88 ASN A N 1
ATOM 710 C CA . ASN A 1 88 ? 8.680 9.337 0.022 1.00 87.69 88 ASN A CA 1
ATOM 711 C C . ASN A 1 88 ? 8.550 10.856 0.246 1.00 87.69 88 ASN A C 1
ATOM 713 O O . ASN A 1 88 ? 9.512 11.601 0.051 1.00 87.69 88 ASN A O 1
ATOM 717 N N . GLY A 1 89 ? 7.368 11.315 0.661 1.00 81.62 89 GLY A N 1
ATOM 718 C CA . GLY A 1 89 ? 7.131 12.720 1.008 1.00 81.62 89 GLY A CA 1
ATOM 719 C C . GLY A 1 89 ? 7.861 13.157 2.281 1.00 81.62 89 GLY A C 1
ATOM 720 O O . GLY A 1 89 ? 7.931 12.399 3.248 1.00 81.62 89 GLY A O 1
ATOM 721 N N . GLU A 1 90 ? 8.371 14.389 2.309 1.00 75.31 90 GLU A N 1
ATOM 722 C CA . GLU A 1 90 ? 9.033 14.956 3.494 1.00 75.31 90 GLU A CA 1
ATOM 723 C C . GLU A 1 90 ? 8.066 15.077 4.686 1.00 75.31 90 GLU A C 1
ATOM 725 O O . GLU A 1 90 ? 6.922 15.507 4.525 1.00 75.31 90 GLU A O 1
ATOM 730 N N . GLY A 1 91 ? 8.519 14.712 5.891 1.00 68.38 91 GLY A N 1
ATOM 731 C CA . GLY A 1 91 ? 7.758 14.862 7.138 1.00 68.38 91 GLY A CA 1
ATOM 732 C C . GLY A 1 91 ? 6.716 13.770 7.391 1.00 68.38 91 GLY A C 1
ATOM 733 O O . GLY A 1 91 ? 6.059 13.762 8.433 1.00 68.38 91 GLY A O 1
ATOM 734 N N . THR A 1 92 ? 6.549 12.828 6.464 1.00 71.44 92 THR A N 1
ATOM 735 C CA . THR A 1 92 ? 5.583 11.726 6.591 1.00 71.44 92 THR A CA 1
ATOM 736 C C . THR A 1 92 ? 6.062 10.625 7.544 1.00 71.44 92 THR A C 1
ATOM 738 O O . THR A 1 92 ? 5.250 9.888 8.104 1.00 71.44 92 THR A O 1
ATOM 741 N N . GLU A 1 93 ? 7.368 10.550 7.806 1.00 68.88 93 GLU A N 1
ATOM 742 C CA . GLU A 1 93 ? 8.002 9.654 8.780 1.00 68.88 93 GLU A CA 1
ATOM 743 C C . GLU A 1 93 ? 7.531 9.877 10.224 1.00 68.88 93 GLU A C 1
ATOM 745 O O . GLU A 1 93 ? 7.651 8.981 11.055 1.00 68.88 93 GLU A O 1
ATOM 750 N N . VAL A 1 94 ? 6.944 11.041 10.528 1.00 67.00 94 VAL A N 1
ATOM 751 C CA . VAL A 1 94 ? 6.350 11.330 11.845 1.00 67.00 94 VAL A CA 1
ATOM 752 C C . VAL A 1 94 ? 5.153 10.411 12.131 1.00 67.00 94 VAL A C 1
ATOM 754 O O . VAL A 1 94 ? 4.859 10.098 13.288 1.00 67.00 94 VAL A O 1
ATOM 757 N N . PHE A 1 95 ? 4.476 9.944 11.078 1.00 71.88 95 PHE A N 1
ATOM 758 C CA . PHE A 1 95 ? 3.234 9.178 11.181 1.00 71.88 95 PHE A CA 1
ATOM 759 C C . PHE A 1 95 ? 3.313 7.787 10.559 1.00 71.88 95 PHE A C 1
ATOM 761 O O . PHE A 1 95 ? 2.536 6.911 10.950 1.00 71.88 95 PHE A O 1
ATOM 768 N N . LEU A 1 96 ? 4.228 7.571 9.616 1.00 78.81 96 LEU A N 1
ATOM 769 C CA . LEU A 1 96 ? 4.356 6.325 8.870 1.00 78.81 96 LEU A CA 1
ATOM 770 C C . LEU A 1 96 ? 5.599 5.552 9.300 1.00 78.81 96 LEU A C 1
ATOM 772 O O . LEU A 1 96 ? 6.725 6.042 9.219 1.00 78.81 96 LEU A O 1
ATOM 776 N N . ASP A 1 97 ? 5.382 4.306 9.710 1.00 85.44 97 ASP A N 1
ATOM 777 C CA . ASP A 1 97 ? 6.461 3.373 10.003 1.00 85.44 97 ASP A CA 1
ATOM 778 C C . ASP A 1 97 ? 6.934 2.723 8.694 1.00 85.44 97 ASP A C 1
ATOM 780 O O . ASP A 1 97 ? 6.348 1.763 8.191 1.00 85.44 97 ASP A O 1
ATOM 784 N N . ARG A 1 98 ? 8.023 3.266 8.140 1.00 86.81 98 ARG A N 1
ATOM 785 C CA . ARG A 1 98 ? 8.633 2.787 6.887 1.00 86.81 98 ARG A CA 1
ATOM 786 C C . ARG A 1 98 ? 9.127 1.351 6.983 1.00 86.81 98 ARG A C 1
ATOM 788 O O . ARG A 1 98 ? 9.150 0.633 5.985 1.00 86.81 98 ARG A O 1
ATOM 795 N N . ARG A 1 99 ? 9.509 0.917 8.184 1.00 88.94 99 ARG A N 1
ATOM 796 C CA . ARG A 1 99 ? 9.945 -0.453 8.421 1.00 88.94 99 ARG A CA 1
ATOM 797 C C . ARG A 1 99 ? 8.750 -1.399 8.349 1.00 88.94 99 ARG A C 1
ATOM 799 O O . ARG A 1 99 ? 8.833 -2.411 7.653 1.00 88.94 99 ARG A O 1
ATOM 806 N N . ALA A 1 100 ? 7.648 -1.048 9.012 1.00 89.81 100 ALA A N 1
ATOM 807 C CA . ALA A 1 100 ? 6.405 -1.811 8.952 1.00 89.81 100 ALA A CA 1
ATOM 808 C C . ALA A 1 100 ? 5.872 -1.912 7.515 1.00 89.81 100 ALA A C 1
ATOM 810 O O . ALA A 1 100 ? 5.513 -3.004 7.082 1.00 89.81 100 ALA A O 1
ATOM 811 N N . GLU A 1 101 ? 5.918 -0.818 6.750 1.00 91.94 101 GLU A N 1
ATOM 812 C CA . GLU A 1 101 ? 5.507 -0.783 5.340 1.00 91.94 101 GLU A CA 1
ATOM 813 C C . GLU A 1 101 ? 6.269 -1.814 4.482 1.00 91.94 101 GLU A C 1
ATOM 815 O O . GLU A 1 101 ? 5.668 -2.578 3.726 1.00 91.94 101 GLU A O 1
ATOM 820 N N . ILE A 1 102 ? 7.592 -1.918 4.648 1.00 93.50 102 ILE A N 1
ATOM 821 C CA . ILE A 1 102 ? 8.407 -2.917 3.937 1.00 93.50 102 ILE A CA 1
ATOM 822 C C . ILE A 1 102 ? 8.001 -4.343 4.327 1.00 93.50 102 ILE A C 1
ATOM 824 O O . ILE A 1 102 ? 7.845 -5.205 3.460 1.00 93.50 102 ILE A O 1
ATOM 828 N N . LEU A 1 103 ? 7.815 -4.611 5.623 1.00 94.00 103 LEU A N 1
ATOM 829 C CA . LEU A 1 103 ? 7.401 -5.932 6.108 1.00 94.00 103 LEU A CA 1
ATOM 830 C C . LEU A 1 103 ? 6.014 -6.322 5.579 1.00 94.00 103 LEU A C 1
ATOM 832 O O . LEU A 1 103 ? 5.800 -7.482 5.218 1.00 94.00 103 LEU A O 1
ATOM 836 N N . VAL A 1 104 ? 5.100 -5.355 5.487 1.00 94.50 104 VAL A N 1
ATOM 837 C CA . VAL A 1 104 ? 3.778 -5.500 4.872 1.00 94.50 104 VAL A CA 1
ATOM 838 C C . VAL A 1 104 ? 3.916 -5.890 3.402 1.00 94.50 104 VAL A C 1
ATOM 840 O O . VAL A 1 104 ? 3.420 -6.948 3.015 1.00 94.50 104 VAL A O 1
ATOM 843 N N . MET A 1 105 ? 4.658 -5.119 2.600 1.00 95.12 105 MET A N 1
ATOM 844 C CA . MET A 1 105 ? 4.853 -5.412 1.174 1.00 95.12 105 MET A CA 1
ATOM 845 C C . MET A 1 105 ? 5.444 -6.807 0.942 1.00 95.12 105 MET A C 1
ATOM 847 O O . MET A 1 105 ? 4.961 -7.553 0.093 1.00 95.12 105 MET A O 1
ATOM 851 N N . LEU A 1 106 ? 6.458 -7.194 1.719 1.00 95.31 106 LEU A N 1
ATOM 852 C CA . LEU A 1 106 ? 7.094 -8.509 1.603 1.00 95.31 106 LEU A CA 1
ATOM 853 C C . LEU A 1 106 ? 6.146 -9.653 1.991 1.00 95.31 106 LEU A C 1
ATOM 855 O O . LEU A 1 106 ? 6.117 -10.687 1.322 1.00 95.31 106 LEU A O 1
ATOM 859 N N . SER A 1 107 ? 5.344 -9.466 3.040 1.00 95.00 107 SER A N 1
ATOM 860 C CA . SER A 1 107 ? 4.365 -10.467 3.484 1.00 95.00 107 SER A CA 1
ATOM 861 C C . SER A 1 107 ? 3.270 -10.680 2.441 1.00 95.00 107 SER A C 1
ATOM 863 O O . SER A 1 107 ? 2.923 -11.816 2.118 1.00 95.00 107 SER A O 1
ATOM 865 N N . LEU A 1 108 ? 2.769 -9.589 1.861 1.00 95.88 108 LEU A N 1
ATOM 866 C CA . LEU A 1 108 ? 1.756 -9.628 0.811 1.00 95.88 108 LEU A CA 1
ATOM 867 C C . LEU A 1 108 ? 2.304 -10.188 -0.504 1.00 95.88 108 LEU A C 1
ATOM 869 O O . LEU A 1 108 ? 1.583 -10.881 -1.223 1.00 95.88 108 LEU A O 1
ATOM 873 N N . HIS A 1 109 ? 3.580 -9.938 -0.807 1.00 95.81 109 HIS A N 1
ATOM 874 C CA . HIS A 1 109 ? 4.233 -10.524 -1.971 1.00 95.81 109 HIS A CA 1
ATOM 875 C C . HIS A 1 109 ? 4.333 -12.048 -1.839 1.00 95.81 109 HIS A C 1
ATOM 877 O O . HIS A 1 109 ? 3.954 -12.768 -2.760 1.00 95.81 109 HIS A O 1
ATOM 883 N N . ASN A 1 110 ? 4.729 -12.552 -0.665 1.00 94.75 110 ASN A N 1
ATOM 884 C CA . ASN A 1 110 ? 4.743 -13.992 -0.381 1.00 94.75 110 ASN A CA 1
ATOM 885 C C . ASN A 1 110 ? 3.344 -14.631 -0.469 1.00 94.75 110 ASN A C 1
ATOM 887 O O . ASN A 1 110 ? 3.224 -15.817 -0.778 1.00 94.75 110 ASN A O 1
ATOM 891 N N . ALA A 1 111 ? 2.286 -13.850 -0.230 1.00 95.25 111 ALA A N 1
ATOM 892 C CA . ALA A 1 111 ? 0.896 -14.260 -0.417 1.00 95.25 111 ALA A CA 1
ATOM 893 C C . ALA A 1 111 ? 0.378 -14.086 -1.863 1.00 95.25 111 ALA A C 1
ATOM 895 O O . ALA A 1 111 ? -0.784 -14.389 -2.130 1.00 95.25 111 ALA A O 1
ATOM 896 N N . ASN A 1 112 ? 1.221 -13.645 -2.804 1.00 95.38 112 ASN A N 1
ATOM 897 C CA . ASN A 1 112 ? 0.885 -13.356 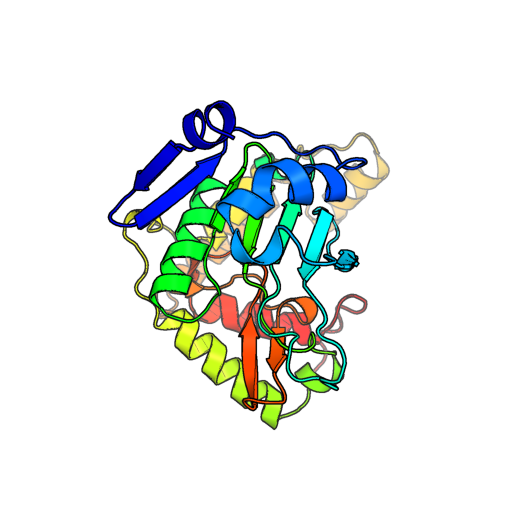-4.205 1.00 95.38 112 ASN A CA 1
ATOM 898 C C . ASN A 1 112 ? -0.197 -12.274 -4.388 1.00 95.38 112 ASN A C 1
ATOM 900 O O . ASN A 1 112 ? -0.964 -12.321 -5.349 1.00 95.38 112 ASN A O 1
ATOM 904 N N . LEU A 1 113 ? -0.279 -11.309 -3.466 1.00 95.88 113 LEU A N 1
ATOM 905 C CA . LEU A 1 113 ? -1.246 -10.205 -3.537 1.00 95.88 113 LEU A CA 1
ATOM 906 C C . LEU A 1 113 ? -0.652 -8.923 -4.117 1.00 95.88 113 LEU A C 1
ATOM 908 O O . LEU A 1 113 ? -1.385 -8.115 -4.684 1.00 95.88 113 LEU A O 1
ATOM 912 N N . VAL A 1 114 ? 0.664 -8.742 -3.993 1.00 95.19 114 VAL A N 1
ATOM 913 C CA . VAL A 1 114 ? 1.372 -7.578 -4.533 1.00 95.19 114 VAL A CA 1
ATOM 914 C C . VAL A 1 114 ? 2.627 -7.997 -5.309 1.00 95.19 114 VAL A C 1
ATOM 916 O O . VAL A 1 114 ? 3.206 -9.059 -5.042 1.00 95.19 114 VAL A O 1
ATOM 919 N N . PRO A 1 115 ? 3.077 -7.173 -6.268 1.00 95.00 115 PRO A N 1
ATOM 920 C CA . PRO A 1 115 ? 4.351 -7.357 -6.944 1.00 95.00 115 PRO A CA 1
ATOM 921 C C . PRO A 1 115 ? 5.538 -7.294 -5.971 1.00 95.00 115 PRO A C 1
ATOM 923 O O . PRO A 1 115 ? 5.414 -6.772 -4.861 1.00 95.00 115 PRO A O 1
ATOM 926 N N . PRO A 1 116 ? 6.713 -7.795 -6.379 1.00 95.69 116 PRO A N 1
ATOM 927 C CA . PRO A 1 116 ? 7.895 -7.782 -5.529 1.00 95.69 116 PRO A CA 1
ATOM 928 C C . PRO A 1 116 ? 8.368 -6.360 -5.206 1.00 95.69 116 PRO A C 1
ATOM 930 O O . PRO A 1 116 ? 8.366 -5.469 -6.061 1.00 95.69 116 PRO A O 1
ATOM 933 N N .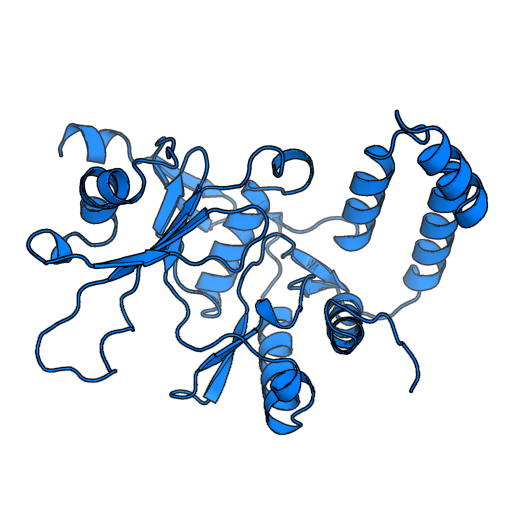 LEU A 1 117 ? 8.870 -6.190 -3.982 1.00 96.94 117 LEU A N 1
ATOM 934 C CA . LEU A 1 117 ? 9.759 -5.090 -3.623 1.00 96.94 117 LEU A CA 1
ATOM 935 C C . LEU A 1 117 ? 11.156 -5.408 -4.167 1.00 96.94 117 LEU A C 1
ATOM 937 O O . LEU A 1 117 ? 11.784 -6.376 -3.741 1.00 96.94 117 LEU A O 1
ATOM 941 N N . TYR A 1 118 ? 11.649 -4.604 -5.105 1.00 96.62 118 TYR A N 1
ATOM 942 C CA . TYR A 1 118 ? 12.978 -4.799 -5.679 1.00 96.62 118 TYR A CA 1
ATOM 943 C C . TYR A 1 118 ? 14.070 -4.226 -4.779 1.00 96.62 118 TYR A C 1
ATOM 945 O O . TYR A 1 118 ? 15.062 -4.909 -4.515 1.00 96.62 118 TYR A O 1
ATOM 953 N N . LEU A 1 119 ? 13.887 -2.980 -4.323 1.00 96.94 119 LEU A N 1
ATOM 954 C CA . LEU A 1 119 ? 14.850 -2.260 -3.491 1.00 96.94 119 LEU A CA 1
ATOM 955 C C . LEU A 1 119 ? 14.148 -1.364 -2.469 1.00 96.94 119 LEU A C 1
ATOM 957 O O . LEU A 1 119 ? 13.230 -0.614 -2.807 1.00 96.94 119 LEU A O 1
ATOM 961 N N . GLU A 1 120 ? 14.659 -1.379 -1.245 1.00 96.50 120 GLU A N 1
ATOM 962 C CA . GLU A 1 120 ? 14.550 -0.259 -0.313 1.00 96.50 120 GLU A CA 1
ATOM 963 C C . GLU A 1 120 ? 15.642 0.772 -0.643 1.00 96.50 120 GLU A C 1
ATOM 965 O O . GLU A 1 120 ? 16.786 0.397 -0.912 1.00 96.50 120 GLU A O 1
ATOM 970 N N . LEU A 1 121 ? 15.296 2.060 -0.618 1.00 95.38 121 LEU A N 1
ATOM 971 C CA . LEU A 1 121 ? 16.210 3.189 -0.818 1.00 95.38 121 LEU A CA 1
ATOM 972 C C . LEU A 1 121 ? 16.245 4.055 0.447 1.00 95.38 121 LEU A C 1
ATOM 974 O O . LEU A 1 121 ? 15.367 3.940 1.301 1.00 95.38 121 LEU A O 1
ATOM 978 N N . ALA A 1 122 ? 17.218 4.961 0.567 1.00 93.31 122 ALA A N 1
ATOM 979 C CA . ALA A 1 122 ? 17.365 5.790 1.770 1.00 93.31 122 ALA A CA 1
ATOM 980 C C . ALA A 1 122 ? 16.133 6.679 2.050 1.00 93.31 122 ALA A C 1
ATOM 982 O O . ALA A 1 122 ? 15.814 6.956 3.203 1.00 93.31 122 ALA A O 1
ATOM 983 N N . ASN A 1 123 ? 15.426 7.110 1.001 1.00 92.00 123 ASN A N 1
ATOM 984 C CA . ASN A 1 123 ? 14.227 7.952 1.078 1.00 92.00 123 ASN A CA 1
ATOM 985 C C . ASN A 1 123 ? 13.102 7.485 0.130 1.00 92.00 123 ASN A C 1
ATOM 987 O O . ASN A 1 123 ? 12.292 8.292 -0.329 1.00 92.00 123 ASN A O 1
ATOM 991 N N . GLY A 1 124 ? 13.047 6.193 -0.202 1.00 93.00 124 GLY A N 1
ATOM 992 C CA . GLY A 1 124 ? 12.104 5.696 -1.201 1.00 93.00 124 GLY A CA 1
ATOM 993 C C . GLY A 1 124 ? 12.090 4.181 -1.361 1.00 93.00 124 GLY A C 1
ATOM 994 O O . GLY A 1 124 ? 12.766 3.460 -0.634 1.00 93.00 124 GLY A O 1
ATOM 995 N N . LEU A 1 125 ? 11.320 3.704 -2.337 1.00 95.12 125 LEU A N 1
ATOM 996 C CA . LEU A 1 125 ? 11.180 2.286 -2.671 1.00 95.12 125 LEU A CA 1
ATOM 997 C C . LEU A 1 125 ? 11.192 2.090 -4.191 1.00 95.12 125 LEU A C 1
ATOM 999 O O . LEU A 1 125 ? 10.706 2.937 -4.942 1.00 95.12 125 LEU A O 1
ATOM 1003 N N . CYS A 1 126 ? 11.688 0.939 -4.638 1.00 96.81 126 CYS A N 1
ATOM 1004 C CA . CYS A 1 126 ? 11.576 0.467 -6.015 1.00 96.81 126 CYS A CA 1
ATOM 1005 C C . CYS A 1 126 ? 10.860 -0.888 -6.026 1.00 96.81 126 CYS A C 1
ATOM 1007 O O . CYS A 1 126 ? 11.337 -1.835 -5.401 1.00 96.81 126 CYS A O 1
ATOM 1009 N N . TYR A 1 127 ? 9.717 -0.997 -6.702 1.00 96.56 127 TYR A N 1
ATOM 1010 C CA . TYR A 1 127 ? 8.841 -2.176 -6.638 1.00 96.56 127 TYR A CA 1
ATOM 1011 C C . TYR A 1 127 ? 8.060 -2.391 -7.940 1.00 96.56 127 TYR A C 1
ATOM 1013 O O . TYR A 1 127 ? 8.103 -1.569 -8.855 1.00 96.56 127 TYR A O 1
ATOM 1021 N N . GLY A 1 128 ? 7.409 -3.545 -8.077 1.00 94.94 128 GLY A N 1
ATOM 1022 C CA . GLY A 1 128 ? 6.645 -3.881 -9.279 1.00 94.94 128 GLY A CA 1
ATOM 1023 C C . GLY A 1 128 ? 5.305 -3.148 -9.381 1.00 94.94 128 GLY A C 1
ATOM 1024 O O . GLY A 1 128 ? 4.702 -2.764 -8.382 1.00 94.94 128 GLY A O 1
ATOM 1025 N N . TYR A 1 129 ? 4.828 -2.981 -10.610 1.00 93.25 129 TYR A N 1
ATOM 1026 C CA . TYR A 1 129 ? 3.534 -2.374 -10.913 1.00 93.25 129 TYR A CA 1
ATOM 1027 C C . TYR A 1 129 ? 2.379 -3.381 -10.832 1.00 93.25 129 TYR A C 1
ATOM 1029 O O . TYR A 1 129 ? 2.530 -4.538 -11.223 1.00 93.25 129 TYR A O 1
ATOM 1037 N N . ILE A 1 130 ? 1.212 -2.926 -10.364 1.00 92.12 130 ILE A N 1
ATOM 1038 C CA . ILE A 1 130 ? -0.043 -3.684 -10.435 1.00 92.12 130 ILE A CA 1
ATOM 1039 C C . ILE A 1 130 ? -0.804 -3.237 -11.691 1.00 92.12 130 ILE A C 1
ATOM 1041 O O . ILE A 1 130 ? -1.175 -2.063 -11.774 1.00 92.12 130 ILE A O 1
ATOM 1045 N N . PRO A 1 131 ? -1.051 -4.136 -12.663 1.00 90.31 131 PRO A N 1
ATOM 1046 C CA . PRO A 1 131 ? -1.787 -3.794 -13.868 1.00 90.31 131 PRO A CA 1
ATOM 1047 C C . PRO A 1 131 ? -3.258 -3.523 -13.568 1.00 90.31 131 PRO A C 1
ATOM 1049 O O . PRO A 1 131 ? -3.880 -4.179 -12.736 1.00 90.31 131 PRO A O 1
ATOM 1052 N N . GLY A 1 132 ? -3.817 -2.560 -14.295 1.00 90.69 132 GLY A N 1
ATOM 1053 C CA . GLY A 1 132 ? -5.228 -2.212 -14.228 1.00 90.69 132 GLY A CA 1
ATOM 1054 C C . GLY A 1 132 ? -5.448 -0.708 -14.181 1.00 90.69 132 GLY A C 1
ATOM 1055 O O . GLY A 1 132 ? -4.527 0.093 -14.370 1.00 90.69 132 GLY A O 1
ATOM 1056 N N . ARG A 1 133 ? -6.701 -0.327 -13.951 1.00 91.88 133 ARG A N 1
ATOM 1057 C CA . ARG A 1 133 ? -7.102 1.064 -13.731 1.00 91.88 133 ARG A CA 1
ATOM 1058 C C . ARG A 1 133 ? -7.557 1.254 -12.283 1.00 91.88 133 ARG A C 1
ATOM 1060 O O . ARG A 1 133 ? -8.172 0.331 -11.746 1.00 91.88 133 ARG A O 1
ATOM 1067 N N . PRO A 1 134 ? -7.325 2.426 -11.676 1.00 91.94 134 PRO A N 1
ATOM 1068 C CA . PRO A 1 134 ? -7.992 2.782 -10.433 1.00 91.94 134 PRO A CA 1
ATOM 1069 C C . PRO A 1 134 ? -9.516 2.710 -10.578 1.00 91.94 134 PRO A C 1
ATOM 1071 O O . PRO A 1 134 ? -10.057 2.877 -11.684 1.00 91.94 134 PRO A O 1
ATOM 1074 N N . PHE A 1 135 ? -10.197 2.444 -9.470 1.00 93.56 135 PHE A N 1
ATOM 1075 C CA . PHE A 1 135 ? -11.648 2.547 -9.391 1.00 93.56 135 PHE A CA 1
ATOM 1076 C C . PHE A 1 135 ? -12.094 4.000 -9.565 1.00 93.56 135 PHE A C 1
ATOM 1078 O O . PHE A 1 135 ? -11.386 4.948 -9.216 1.00 93.56 135 PHE A O 1
ATOM 1085 N N . THR A 1 136 ? -13.303 4.161 -10.084 1.00 92.44 136 THR A N 1
ATOM 1086 C CA . THR A 1 136 ? -14.093 5.384 -9.977 1.00 92.44 136 THR A CA 1
ATOM 1087 C C . THR A 1 136 ? -15.166 5.207 -8.902 1.00 92.44 136 THR A C 1
ATOM 1089 O O . THR A 1 136 ? -15.453 4.094 -8.458 1.00 92.44 136 THR A O 1
ATOM 1092 N N . MET A 1 137 ? -15.820 6.302 -8.509 1.00 90.25 137 MET A N 1
ATOM 1093 C CA . MET A 1 137 ? -16.963 6.220 -7.591 1.00 90.25 137 MET A CA 1
ATOM 1094 C C . MET A 1 137 ? -18.129 5.400 -8.164 1.00 90.25 137 MET A C 1
ATOM 1096 O O . MET A 1 137 ? -18.872 4.799 -7.394 1.00 90.25 137 MET A O 1
ATOM 1100 N N . ASP A 1 138 ? -18.271 5.336 -9.492 1.00 93.31 138 ASP A N 1
ATOM 1101 C CA . ASP A 1 138 ? -19.283 4.490 -10.133 1.00 93.31 138 ASP A CA 1
ATOM 1102 C C . ASP A 1 138 ? -18.954 3.003 -9.939 1.00 93.31 138 ASP A C 1
ATOM 1104 O O . ASP A 1 138 ? -19.851 2.206 -9.681 1.00 93.31 138 ASP A O 1
ATOM 1108 N N . ASP A 1 139 ? -17.670 2.624 -9.984 1.00 94.75 139 ASP A N 1
ATOM 1109 C CA . ASP A 1 139 ? -17.258 1.243 -9.704 1.00 94.75 139 ASP A CA 1
ATOM 1110 C C . ASP A 1 139 ? -17.515 0.852 -8.246 1.00 94.75 139 ASP A C 1
ATOM 1112 O O . ASP A 1 139 ? -17.841 -0.298 -7.968 1.00 94.75 139 ASP A O 1
ATOM 1116 N N . MET A 1 140 ? -17.382 1.793 -7.306 1.00 92.62 140 MET A N 1
ATOM 1117 C CA . MET A 1 140 ? -17.690 1.540 -5.893 1.00 92.62 140 MET A CA 1
ATOM 1118 C C . MET A 1 140 ? -19.167 1.169 -5.693 1.00 92.62 140 MET A C 1
ATOM 1120 O O . MET A 1 140 ? -19.476 0.394 -4.794 1.00 92.62 140 MET A O 1
ATOM 1124 N N . GLN A 1 141 ? -20.064 1.685 -6.542 1.00 91.44 141 GLN A N 1
ATOM 1125 C CA . GLN A 1 141 ? -21.510 1.432 -6.491 1.00 91.44 141 GLN A CA 1
ATOM 1126 C C . GLN A 1 141 ? -21.959 0.248 -7.365 1.00 91.44 141 GLN A C 1
ATOM 1128 O O . GLN A 1 141 ? -23.129 -0.130 -7.324 1.00 91.44 141 GLN A O 1
ATOM 1133 N N . ASP A 1 142 ? -21.065 -0.339 -8.164 1.00 96.25 142 ASP A N 1
ATOM 1134 C CA . ASP A 1 142 ? -21.388 -1.482 -9.014 1.00 96.25 142 ASP A CA 1
ATOM 1135 C C . ASP A 1 142 ? -21.352 -2.796 -8.217 1.00 96.25 142 ASP A C 1
ATOM 1137 O O . ASP A 1 142 ? -20.323 -3.188 -7.664 1.00 96.25 142 ASP A O 1
ATOM 1141 N N . ASP A 1 143 ? -22.469 -3.530 -8.214 1.00 96.69 143 ASP A N 1
ATOM 1142 C CA . ASP A 1 143 ? -22.621 -4.783 -7.463 1.00 96.69 143 ASP A CA 1
ATOM 1143 C C . ASP A 1 143 ? -21.543 -5.827 -7.804 1.00 96.69 143 ASP A C 1
ATOM 1145 O O . ASP A 1 143 ? -21.083 -6.583 -6.939 1.00 96.69 143 ASP A O 1
ATOM 1149 N N . VAL A 1 144 ? -21.130 -5.906 -9.073 1.00 97.44 144 VAL A N 1
ATOM 1150 C CA . VAL A 1 144 ? -20.130 -6.882 -9.518 1.00 97.44 144 VAL A CA 1
ATOM 1151 C C . VAL A 1 144 ? -18.750 -6.483 -9.003 1.00 97.44 144 VAL A C 1
ATOM 1153 O O . VAL A 1 144 ? -18.007 -7.349 -8.527 1.00 97.44 144 VAL A O 1
ATOM 1156 N N . MET A 1 145 ? -18.407 -5.198 -9.059 1.00 97.44 145 MET A N 1
ATOM 1157 C CA . MET A 1 145 ? -17.164 -4.669 -8.502 1.00 97.44 145 MET A CA 1
ATOM 1158 C C . MET A 1 145 ? -17.131 -4.800 -6.983 1.00 97.44 145 MET A C 1
ATOM 1160 O O . MET A 1 145 ? -16.150 -5.330 -6.468 1.00 97.44 145 MET A O 1
ATOM 1164 N N . MET A 1 146 ? -18.214 -4.477 -6.273 1.00 96.31 146 MET A N 1
ATOM 1165 C CA . MET A 1 146 ? -18.325 -4.685 -4.824 1.00 96.31 146 MET A CA 1
ATOM 1166 C C . MET A 1 146 ? -18.063 -6.145 -4.434 1.00 96.31 146 MET A C 1
ATOM 1168 O O . MET A 1 146 ? -17.290 -6.424 -3.515 1.00 96.31 146 MET A O 1
ATOM 1172 N N . GLN A 1 147 ? -18.632 -7.110 -5.166 1.00 97.69 147 GLN A N 1
ATOM 1173 C CA . GLN A 1 147 ? -18.356 -8.531 -4.930 1.00 97.69 147 GLN A CA 1
ATOM 1174 C C . GLN A 1 147 ? -16.888 -8.899 -5.177 1.00 97.69 147 GLN A C 1
ATOM 1176 O O . GLN A 1 147 ? -16.334 -9.754 -4.480 1.00 97.69 147 GLN A O 1
ATOM 1181 N N . ARG A 1 148 ? -16.246 -8.308 -6.191 1.00 98.19 148 ARG A N 1
ATOM 1182 C CA . ARG A 1 148 ? -14.820 -8.538 -6.466 1.00 98.19 148 ARG A CA 1
ATOM 1183 C C . ARG A 1 148 ? -13.946 -7.916 -5.377 1.00 98.19 148 ARG A C 1
ATOM 1185 O O . ARG A 1 148 ? -13.039 -8.600 -4.905 1.00 98.19 148 ARG A O 1
ATOM 1192 N N . THR A 1 149 ? -14.270 -6.709 -4.921 1.00 98.00 149 THR A N 1
ATOM 1193 C CA . THR A 1 149 ? -13.612 -6.040 -3.793 1.00 98.00 149 THR A CA 1
ATOM 1194 C C . THR A 1 149 ? -13.738 -6.872 -2.524 1.00 98.00 149 THR A C 1
ATOM 1196 O O . THR A 1 149 ? -12.726 -7.183 -1.907 1.00 98.00 149 THR A O 1
ATOM 1199 N N . ALA A 1 150 ? -14.933 -7.367 -2.189 1.00 98.00 150 ALA A N 1
ATOM 1200 C CA . ALA A 1 150 ? -15.134 -8.231 -1.025 1.00 98.00 150 ALA A CA 1
ATOM 1201 C C . ALA A 1 150 ? -14.270 -9.507 -1.076 1.00 98.00 150 ALA A C 1
ATOM 1203 O O . ALA A 1 150 ? -13.688 -9.906 -0.068 1.00 98.00 150 ALA A O 1
ATOM 1204 N N . ARG A 1 151 ? -14.120 -10.135 -2.254 1.00 98.19 151 ARG A N 1
ATOM 1205 C CA . ARG A 1 151 ? -13.210 -11.285 -2.428 1.00 98.19 151 ARG A CA 1
ATOM 1206 C C . ARG A 1 151 ? -11.743 -10.893 -2.253 1.00 98.19 151 ARG A C 1
ATOM 1208 O O . ARG A 1 151 ? -10.986 -11.674 -1.681 1.00 98.19 151 ARG A O 1
ATOM 1215 N N . ALA A 1 152 ? -11.336 -9.729 -2.751 1.00 98.12 152 ALA A N 1
ATOM 1216 C CA . ALA A 1 152 ? -9.974 -9.227 -2.594 1.00 98.12 152 ALA A CA 1
ATOM 1217 C C . ALA A 1 152 ? -9.656 -8.918 -1.118 1.00 98.12 152 ALA A C 1
ATOM 1219 O O . ALA A 1 152 ? -8.635 -9.376 -0.612 1.00 98.12 152 ALA A O 1
ATOM 1220 N N . VAL A 1 153 ? -10.577 -8.262 -0.403 1.00 98.19 153 VAL A N 1
ATOM 1221 C CA . VAL A 1 153 ? -10.474 -7.986 1.043 1.00 98.19 153 VAL A CA 1
ATOM 1222 C C . VAL A 1 153 ? -10.415 -9.286 1.839 1.00 98.19 153 VAL A C 1
ATOM 1224 O O . VAL A 1 153 ? -9.545 -9.448 2.685 1.00 98.19 153 VAL A O 1
ATOM 1227 N N . ALA A 1 154 ? -11.254 -10.272 1.512 1.00 98.12 154 ALA A N 1
ATOM 1228 C CA . ALA A 1 154 ? -11.208 -11.575 2.170 1.00 98.12 154 ALA A CA 1
ATOM 1229 C C . ALA A 1 154 ? -9.861 -12.296 1.970 1.00 98.12 154 ALA A C 1
ATOM 1231 O O . ALA A 1 154 ? -9.361 -12.933 2.896 1.00 98.12 154 ALA A O 1
ATOM 1232 N N . ARG A 1 155 ? -9.248 -12.189 0.780 1.00 97.94 155 ARG A N 1
ATOM 1233 C CA . ARG A 1 155 ? -7.903 -12.737 0.524 1.00 97.94 155 ARG A CA 1
ATOM 1234 C C . ARG A 1 155 ? -6.836 -12.018 1.344 1.00 97.94 155 ARG A C 1
ATOM 1236 O O . ARG A 1 155 ? -5.967 -12.692 1.886 1.00 97.94 155 ARG A O 1
ATOM 1243 N N . LEU A 1 156 ? -6.922 -10.692 1.456 1.00 97.94 156 LEU A N 1
ATOM 1244 C CA . LEU A 1 156 ? -6.033 -9.895 2.300 1.00 97.94 156 LEU A CA 1
ATOM 1245 C C . LEU A 1 156 ? -6.156 -10.303 3.774 1.00 97.94 156 LEU A C 1
ATOM 1247 O O . LEU A 1 156 ? -5.157 -10.622 4.410 1.00 97.94 156 LEU A O 1
ATOM 1251 N N . HIS A 1 157 ? -7.382 -10.386 4.294 1.00 97.81 157 HIS A N 1
ATOM 1252 C CA . HIS A 1 157 ? -7.655 -10.754 5.690 1.00 97.81 157 HIS A CA 1
ATOM 1253 C C . HIS A 1 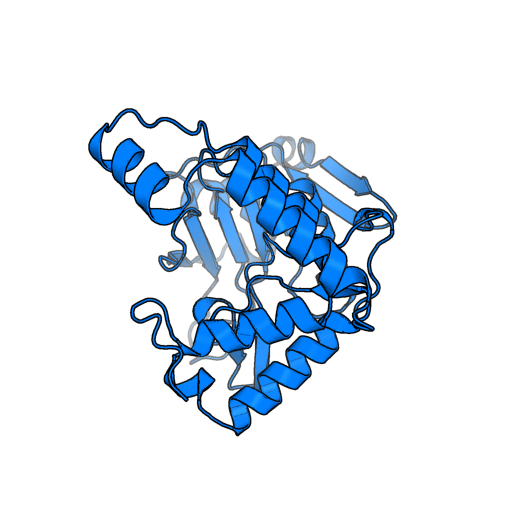157 ? -7.220 -12.186 6.027 1.00 97.81 157 HIS A C 1
ATOM 1255 O O . HIS A 1 157 ? -6.944 -12.491 7.185 1.00 97.81 157 HIS A O 1
ATOM 1261 N N . ALA A 1 158 ? -7.129 -13.066 5.027 1.00 97.06 158 ALA A N 1
ATOM 1262 C CA . ALA A 1 158 ? -6.632 -14.430 5.187 1.00 97.06 158 ALA A CA 1
ATOM 1263 C C . ALA A 1 158 ? -5.095 -14.530 5.243 1.00 97.06 158 ALA A C 1
ATOM 1265 O O . ALA A 1 158 ? -4.572 -15.604 5.554 1.00 97.06 158 ALA A O 1
ATOM 1266 N N . VAL A 1 159 ? -4.359 -13.450 4.950 1.00 95.81 159 VAL A N 1
ATOM 1267 C CA . VAL A 1 159 ? -2.896 -13.436 5.059 1.00 95.81 159 VAL A CA 1
ATOM 1268 C C . VAL A 1 159 ? -2.498 -13.591 6.530 1.00 95.81 159 VAL A C 1
ATOM 1270 O O . VAL A 1 159 ? -2.945 -12.810 7.376 1.00 95.81 159 VAL A O 1
ATOM 1273 N N . PRO A 1 160 ? -1.635 -14.566 6.871 1.00 91.75 160 PRO A N 1
ATOM 1274 C CA . PRO A 1 160 ? -1.136 -14.703 8.229 1.00 91.75 160 PRO A CA 1
ATOM 1275 C C . PRO A 1 160 ? -0.395 -13.439 8.662 1.00 91.75 160 PRO A C 1
ATOM 1277 O O . PRO A 1 160 ? 0.568 -13.025 8.021 1.00 91.75 160 PRO A O 1
ATOM 1280 N N . VAL A 1 161 ? -0.819 -12.850 9.779 1.00 87.25 161 VAL A N 1
ATOM 1281 C CA . VAL A 1 161 ? -0.140 -11.689 10.360 1.00 87.25 161 VAL A CA 1
ATOM 1282 C C . VAL A 1 161 ? 1.246 -12.116 10.869 1.00 87.25 161 VAL A C 1
ATOM 1284 O O . VAL A 1 161 ? 1.299 -12.938 11.799 1.00 87.25 161 VAL A O 1
ATOM 1287 N N . PRO A 1 162 ? 2.345 -11.552 10.326 1.00 85.12 162 PRO A N 1
ATOM 1288 C CA . PRO A 1 162 ? 3.698 -11.807 10.811 1.00 85.12 162 PRO A CA 1
ATOM 1289 C C . PRO A 1 162 ? 3.844 -11.392 12.270 1.00 85.12 162 PRO A C 1
ATOM 1291 O O . PRO A 1 162 ? 3.362 -10.328 12.658 1.00 85.12 162 PRO A O 1
ATOM 1294 N N . ASP A 1 163 ? 4.556 -12.185 13.070 1.00 85.81 163 ASP A N 1
ATOM 1295 C CA . ASP A 1 163 ? 4.743 -11.894 14.498 1.00 85.81 163 ASP A CA 1
ATOM 1296 C C . ASP A 1 163 ? 5.416 -10.535 14.750 1.00 85.81 163 ASP A C 1
ATOM 1298 O O . ASP A 1 163 ? 5.126 -9.891 15.752 1.00 85.81 163 ASP A O 1
ATOM 1302 N N . THR A 1 164 ? 6.239 -10.049 13.815 1.00 83.88 164 THR A N 1
ATOM 1303 C CA . THR A 1 164 ? 6.864 -8.714 13.873 1.00 83.88 164 THR A CA 1
ATOM 1304 C C . THR A 1 164 ? 5.890 -7.560 13.758 1.00 83.88 164 THR A C 1
ATOM 1306 O O . THR A 1 164 ? 6.160 -6.487 14.284 1.00 83.88 164 THR A O 1
ATOM 1309 N N . LEU A 1 165 ? 4.774 -7.763 13.060 1.00 85.81 165 LEU A N 1
ATOM 1310 C CA . LEU A 1 165 ? 3.739 -6.748 12.912 1.00 85.81 165 LEU A CA 1
ATOM 1311 C C . LEU A 1 165 ? 2.703 -6.836 14.035 1.00 85.81 165 LEU A C 1
ATOM 1313 O O . LEU A 1 165 ? 1.896 -5.921 14.192 1.00 85.81 165 LEU A O 1
ATOM 1317 N N . ARG A 1 166 ? 2.697 -7.920 14.823 1.00 84.75 166 ARG A N 1
ATOM 1318 C CA . ARG A 1 166 ? 1.731 -8.092 15.909 1.00 84.75 166 ARG A CA 1
ATOM 1319 C C . ARG A 1 166 ? 1.999 -7.101 17.032 1.00 84.75 166 ARG A C 1
ATOM 1321 O O . ARG A 1 166 ? 3.125 -6.881 17.463 1.00 84.75 166 ARG A O 1
ATOM 1328 N N . SER A 1 167 ? 0.909 -6.565 17.559 1.00 84.88 167 SER A N 1
ATOM 1329 C CA . SER A 1 167 ? 0.894 -5.692 18.724 1.00 84.88 167 SER A CA 1
ATOM 1330 C C . SER A 1 167 ? -0.156 -6.203 19.715 1.00 84.88 167 SER A C 1
ATOM 1332 O O . SER A 1 167 ? -1.123 -6.843 19.289 1.00 84.88 167 SER A O 1
ATOM 1334 N N . PRO A 1 168 ? -0.019 -5.930 21.029 1.00 84.06 168 PRO A N 1
ATOM 1335 C CA . PRO A 1 168 ? -1.054 -6.258 22.011 1.00 84.06 168 PRO A CA 1
ATOM 1336 C C . PRO A 1 168 ? -2.406 -5.589 21.732 1.00 84.06 168 PRO A C 1
ATOM 1338 O O . PRO A 1 168 ? -3.419 -6.010 22.284 1.00 84.06 168 PRO A O 1
ATOM 1341 N N . GLN A 1 169 ? -2.417 -4.525 20.926 1.00 86.94 169 GLN A N 1
ATOM 1342 C CA . GLN A 1 169 ? -3.611 -3.771 20.561 1.00 86.94 169 GLN A CA 1
ATOM 1343 C C . GLN A 1 169 ? -3.762 -3.722 19.034 1.00 86.94 169 GLN A C 1
ATOM 1345 O O . GLN A 1 169 ? -2.749 -3.625 18.336 1.00 86.94 169 GLN A O 1
ATOM 1350 N N . PRO A 1 170 ? -5.002 -3.731 18.509 1.00 91.56 170 PRO A N 1
ATOM 1351 C CA . PRO A 1 170 ? -5.262 -3.436 17.103 1.00 91.56 170 PRO A CA 1
ATOM 1352 C C . PRO A 1 170 ? -4.617 -2.119 16.654 1.00 91.56 170 PRO A C 1
ATOM 1354 O O . PRO A 1 170 ? -4.607 -1.140 17.408 1.00 91.56 170 PRO A O 1
ATOM 1357 N N . TYR A 1 171 ? -4.120 -2.088 15.413 1.00 92.62 171 TYR A N 1
ATOM 1358 C CA . TYR A 1 171 ? -3.389 -0.954 14.836 1.00 92.62 171 TYR A CA 1
ATOM 1359 C C . TYR A 1 171 ? -4.083 0.402 15.034 1.00 92.62 171 TYR A C 1
ATOM 1361 O O . TYR A 1 171 ? -3.430 1.380 15.409 1.00 92.62 171 TYR A O 1
ATOM 1369 N N . VAL A 1 172 ? -5.408 0.448 14.845 1.00 93.38 172 VAL A N 1
ATOM 1370 C CA . VAL A 1 172 ? -6.207 1.681 14.912 1.00 93.38 172 VAL A CA 1
ATOM 1371 C C . VAL A 1 172 ? -6.013 2.445 16.224 1.00 93.38 172 VAL A C 1
ATOM 1373 O O . VAL A 1 172 ? -5.847 3.662 16.206 1.00 93.38 172 VAL A O 1
ATOM 1376 N N . TRP A 1 173 ? -5.956 1.756 17.365 1.00 93.56 173 TRP A N 1
ATOM 1377 C CA . TRP A 1 173 ? -5.882 2.422 18.668 1.00 93.56 173 TRP A CA 1
ATOM 1378 C C . TRP A 1 173 ? -4.540 3.108 18.876 1.00 93.56 173 TRP A C 1
ATOM 1380 O O . TRP A 1 173 ? -4.490 4.263 19.300 1.00 93.56 173 TRP A O 1
ATOM 1390 N N . ASN A 1 174 ? -3.452 2.425 18.517 1.00 90.81 174 ASN A N 1
ATOM 1391 C CA . ASN A 1 174 ? -2.114 3.002 18.579 1.00 90.81 174 ASN A CA 1
ATOM 1392 C C . ASN A 1 174 ? -2.007 4.210 17.640 1.00 90.81 174 ASN A C 1
ATOM 1394 O O . ASN A 1 174 ? -1.456 5.242 18.026 1.00 90.81 174 ASN A O 1
ATOM 1398 N N . LYS A 1 175 ? -2.588 4.110 16.437 1.00 91.56 175 LYS A N 1
ATOM 1399 C CA . LYS A 1 175 ? -2.560 5.188 15.446 1.00 91.56 175 LYS A CA 1
ATOM 1400 C C . LYS A 1 175 ? -3.361 6.416 15.891 1.00 91.56 175 LYS A C 1
ATOM 1402 O O . LYS A 1 175 ? -2.839 7.525 15.823 1.00 91.56 175 LYS A O 1
ATOM 1407 N N . ILE A 1 176 ? -4.570 6.233 16.429 1.00 92.81 176 ILE A N 1
ATOM 1408 C CA . ILE A 1 176 ? -5.375 7.335 16.983 1.00 92.81 176 ILE A CA 1
ATOM 1409 C C . ILE A 1 176 ? -4.593 8.067 18.081 1.00 92.81 176 ILE A C 1
ATOM 1411 O O . ILE A 1 176 ? -4.510 9.294 18.063 1.00 92.81 176 ILE A O 1
ATOM 1415 N N . ARG A 1 177 ? -3.960 7.340 19.013 1.00 91.56 177 ARG A N 1
ATOM 1416 C CA . ARG A 1 177 ? -3.163 7.961 20.087 1.00 91.56 177 ARG A CA 1
ATOM 1417 C C . ARG A 1 177 ? -1.932 8.687 19.553 1.00 91.56 177 ARG A C 1
ATOM 1419 O O . ARG A 1 177 ? -1.627 9.776 20.030 1.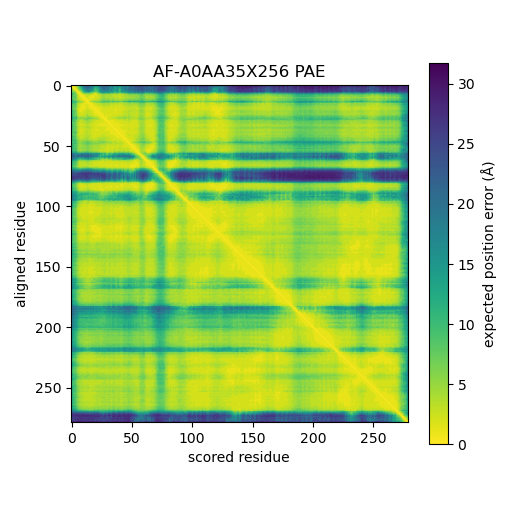00 91.56 177 ARG A O 1
ATOM 1426 N N . GLN A 1 178 ? -1.251 8.127 18.552 1.00 89.38 178 GLN A N 1
ATOM 1427 C CA . GLN A 1 178 ? -0.139 8.798 17.874 1.00 89.38 178 GLN A CA 1
ATOM 1428 C C . GLN A 1 178 ? -0.581 10.142 17.276 1.00 89.38 178 GLN A C 1
ATOM 1430 O O . GLN A 1 178 ? 0.100 11.153 17.460 1.00 89.38 178 GLN A O 1
ATOM 1435 N N . PHE A 1 179 ? -1.736 10.178 16.606 1.00 89.38 179 PHE A N 1
ATOM 1436 C CA . PHE A 1 179 ? -2.289 11.422 16.075 1.00 89.38 179 PHE A CA 1
ATOM 1437 C C . PHE A 1 179 ? -2.658 12.409 17.182 1.00 89.38 179 PHE A C 1
ATOM 1439 O O . PHE A 1 179 ? -2.234 13.561 17.115 1.00 89.38 179 PHE A O 1
ATOM 1446 N N . LEU A 1 180 ? -3.354 11.967 18.235 1.00 89.19 180 LEU A N 1
ATOM 1447 C CA . LEU A 1 180 ? -3.713 12.830 19.367 1.00 89.19 180 LEU A CA 1
ATOM 1448 C C . LEU A 1 180 ? -2.490 13.467 20.034 1.00 89.19 180 LEU A C 1
ATOM 1450 O O . LEU A 1 180 ? -2.511 14.661 20.314 1.00 89.19 180 LEU A O 1
ATOM 1454 N N . ASN A 1 181 ? -1.407 12.708 20.215 1.00 88.06 181 ASN A N 1
ATOM 1455 C CA . ASN A 1 181 ? -0.165 13.206 20.815 1.00 88.06 181 ASN A CA 1
ATOM 1456 C C . ASN A 1 181 ? 0.552 14.256 19.955 1.00 88.06 181 ASN A C 1
ATOM 1458 O O . ASN A 1 181 ? 1.398 14.990 20.462 1.00 88.06 181 ASN A O 1
ATOM 1462 N N . THR A 1 182 ? 0.233 14.323 18.662 1.00 84.31 182 THR A N 1
ATOM 1463 C CA . THR A 1 182 ? 0.802 15.319 17.749 1.00 84.31 182 THR A CA 1
ATOM 1464 C C . THR A 1 182 ? 0.013 16.631 17.779 1.00 84.31 182 THR A C 1
ATOM 1466 O O . THR A 1 182 ? 0.538 17.689 1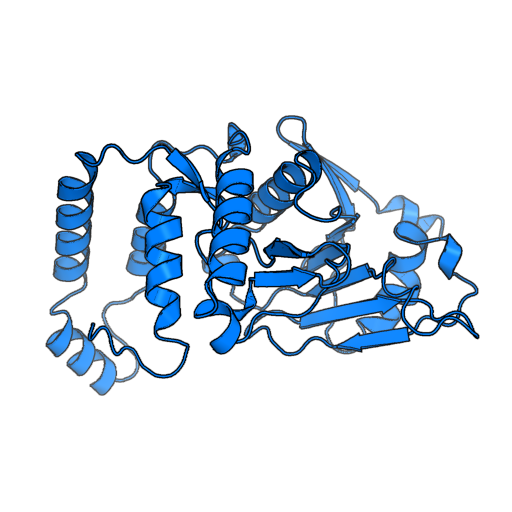7.430 1.00 84.31 182 THR A O 1
ATOM 1469 N N . VAL A 1 183 ? -1.249 16.599 18.217 1.00 83.25 183 VAL A N 1
ATOM 1470 C CA . VAL A 1 183 ? -2.071 17.804 18.330 1.00 83.25 183 VAL A CA 1
ATOM 1471 C C . VAL A 1 183 ? -1.666 18.578 19.586 1.00 83.25 183 VAL A C 1
ATOM 1473 O O . VAL A 1 183 ? -1.721 18.075 20.701 1.00 83.25 183 VAL A O 1
ATOM 1476 N N . THR A 1 184 ? -1.288 19.843 19.417 1.00 75.00 184 THR A N 1
ATOM 1477 C CA . THR A 1 184 ? -0.785 20.712 20.497 1.00 75.00 184 THR A CA 1
ATOM 1478 C C . THR A 1 184 ? -1.888 21.409 21.302 1.00 75.00 184 THR A C 1
ATOM 1480 O O . THR A 1 184 ? -1.596 22.138 22.249 1.00 75.00 184 THR A O 1
ATOM 1483 N N . GLY A 1 185 ? -3.160 21.259 20.912 1.00 69.50 185 GLY A N 1
ATOM 1484 C CA . GLY A 1 185 ? -4.340 21.839 21.582 1.00 69.50 185 GLY A CA 1
ATOM 1485 C C . GLY A 1 185 ? -4.465 23.364 21.463 1.00 69.50 185 GLY A C 1
ATOM 1486 O O . GLY A 1 185 ? -5.516 23.930 21.752 1.00 69.50 185 GLY A O 1
ATOM 1487 N N . SER A 1 186 ? -3.407 24.023 20.998 1.00 71.31 186 SER A N 1
ATOM 1488 C CA . SER A 1 186 ? -3.362 25.422 20.592 1.00 71.31 186 SER A CA 1
ATOM 1489 C C . SER A 1 186 ? -2.658 25.521 19.246 1.00 71.31 186 SER A C 1
ATOM 1491 O O . SER A 1 186 ? -1.659 24.840 18.994 1.00 71.31 186 SER A O 1
ATOM 1493 N N . PHE A 1 187 ? -3.209 26.354 18.373 1.00 80.94 187 PHE A N 1
ATOM 1494 C CA . PHE A 1 187 ? -2.705 26.577 17.028 1.00 80.94 187 PHE A CA 1
ATOM 1495 C C . PHE A 1 187 ? -2.198 28.014 16.913 1.00 80.94 187 PHE A C 1
ATOM 1497 O O . PHE A 1 187 ? -2.661 28.905 17.623 1.00 80.94 187 PHE A O 1
ATOM 1504 N N . THR A 1 188 ? -1.274 28.257 15.983 1.00 84.44 188 THR A N 1
ATOM 1505 C CA . THR A 1 188 ? -0.798 29.617 15.665 1.00 84.44 188 THR A CA 1
ATOM 1506 C C . THR A 1 188 ? -1.941 30.556 15.270 1.00 84.44 188 THR A C 1
ATOM 1508 O O . THR A 1 188 ? -1.870 31.760 15.494 1.00 84.44 188 THR A O 1
ATOM 1511 N N . ASP A 1 189 ? -3.012 29.990 14.720 1.00 86.38 189 ASP A N 1
ATOM 1512 C CA . ASP A 1 189 ? -4.259 30.669 14.406 1.00 86.38 189 ASP A CA 1
ATOM 1513 C C . ASP A 1 189 ? -5.252 30.557 15.581 1.00 86.38 189 ASP A C 1
ATOM 1515 O O . ASP A 1 189 ? -5.736 29.470 15.930 1.00 86.38 189 ASP A O 1
ATOM 1519 N N . LEU A 1 190 ? -5.580 31.702 16.186 1.00 86.44 190 LEU A N 1
ATOM 1520 C CA . LEU A 1 190 ? -6.544 31.793 17.286 1.00 86.44 190 LEU A CA 1
ATOM 1521 C C . LEU A 1 190 ? -7.952 31.362 16.867 1.00 86.44 190 LEU A C 1
ATOM 1523 O O . LEU A 1 190 ? -8.658 30.766 17.677 1.00 86.44 190 LEU A O 1
ATOM 1527 N N . HIS A 1 191 ? -8.350 31.597 15.615 1.00 87.44 191 HIS A N 1
ATOM 1528 C CA . HIS A 1 191 ? -9.659 31.180 15.123 1.00 87.44 191 HIS A CA 1
ATOM 1529 C C . HIS A 1 191 ? -9.750 29.652 15.027 1.00 87.44 191 HIS A C 1
ATOM 1531 O O . HIS A 1 191 ? -10.754 29.065 15.427 1.00 87.44 191 HIS A O 1
ATOM 1537 N N . LYS A 1 192 ? -8.673 28.980 14.590 1.00 86.00 192 LYS A N 1
ATOM 1538 C CA . LYS A 1 192 ? -8.596 27.506 14.626 1.00 86.00 192 LYS A CA 1
ATOM 1539 C C . LYS A 1 192 ? -8.644 26.972 16.053 1.00 86.00 192 LYS A C 1
ATOM 1541 O O . LYS A 1 192 ? -9.308 25.972 16.301 1.00 86.00 192 LYS A O 1
ATOM 1546 N N . THR A 1 193 ? -7.979 27.654 16.984 1.00 85.25 193 THR A N 1
ATOM 1547 C CA . THR A 1 193 ? -8.001 27.286 18.407 1.00 85.25 193 THR A CA 1
ATOM 1548 C C . THR A 1 193 ? -9.407 27.403 18.997 1.00 85.25 193 THR A C 1
ATOM 1550 O O . THR A 1 193 ? -9.876 26.459 19.624 1.00 85.25 193 THR A O 1
ATOM 1553 N N . GLN A 1 194 ? -10.112 28.507 18.735 1.00 86.88 194 GLN A N 1
ATOM 1554 C CA . GLN A 1 194 ? -11.499 28.699 19.171 1.00 86.88 194 GLN A CA 1
ATOM 1555 C C . GLN A 1 194 ? -12.429 27.650 18.564 1.00 86.88 194 GLN A C 1
ATOM 1557 O O . GLN A 1 194 ? -13.141 26.971 19.294 1.00 86.88 194 GLN A O 1
ATOM 1562 N N . LYS A 1 195 ? -12.357 27.435 17.246 1.00 88.50 195 LYS A N 1
ATOM 1563 C CA . LYS A 1 195 ? -13.185 26.438 16.561 1.00 88.50 195 LYS A CA 1
ATOM 1564 C C . LYS A 1 195 ? -12.939 25.018 17.080 1.00 88.50 195 LYS A C 1
ATOM 1566 O O . LYS A 1 195 ? -13.880 24.246 17.227 1.00 88.50 195 LYS A O 1
ATOM 1571 N N . PHE A 1 196 ? -11.686 24.664 17.370 1.00 87.38 196 PHE A N 1
ATOM 1572 C CA . PHE A 1 196 ? -11.359 23.377 17.985 1.00 87.38 196 PHE A CA 1
ATOM 1573 C C . PHE A 1 196 ? -12.010 23.238 19.366 1.00 87.38 196 PHE A C 1
ATOM 1575 O O . PHE A 1 196 ? -12.625 22.215 19.647 1.00 87.38 196 PHE A O 1
ATOM 1582 N N . GLN A 1 197 ? -11.921 24.274 20.203 1.00 87.62 197 GLN A N 1
ATOM 1583 C CA . GLN A 1 197 ? -12.537 24.275 21.531 1.00 87.62 197 GLN A CA 1
ATOM 1584 C C . GLN A 1 197 ? -14.069 24.230 21.470 1.00 87.62 197 GLN A C 1
ATOM 1586 O O . GLN A 1 197 ? -14.691 23.547 22.272 1.00 87.62 197 GLN A O 1
ATOM 1591 N N . GLU A 1 198 ? -14.686 24.909 20.505 1.00 91.12 198 GLU A N 1
ATOM 1592 C CA . GLU A 1 198 ? -16.140 24.890 20.310 1.00 91.12 198 GLU A CA 1
ATOM 1593 C C . GLU A 1 198 ? -16.656 23.517 19.861 1.00 91.12 198 GLU A C 1
ATOM 1595 O O . GLU A 1 198 ? -17.690 23.067 20.348 1.00 91.12 198 GLU A O 1
ATOM 1600 N N . ILE A 1 199 ? -15.951 22.850 18.940 1.00 88.81 199 ILE A N 1
ATOM 1601 C CA . ILE A 1 199 ? -16.391 21.567 18.367 1.00 88.81 199 ILE A CA 1
ATOM 1602 C C . ILE A 1 199 ? -16.029 20.389 19.277 1.00 88.81 199 ILE A C 1
ATOM 1604 O O . ILE A 1 199 ? -16.841 19.489 19.470 1.00 88.81 199 ILE A O 1
ATOM 1608 N N . PHE A 1 200 ? -14.808 20.377 19.811 1.00 88.44 200 PHE A N 1
ATOM 1609 C CA . PHE A 1 200 ? -14.235 19.219 20.504 1.00 88.44 200 PHE A CA 1
ATOM 1610 C C . PHE A 1 200 ? -14.014 19.453 22.005 1.00 88.44 200 PHE A C 1
ATOM 1612 O O . PHE A 1 200 ? -13.627 18.534 22.725 1.00 88.44 200 PHE A O 1
ATOM 1619 N N . GLY A 1 201 ? -14.217 20.676 22.501 1.00 89.44 201 GLY A N 1
ATOM 1620 C CA . GLY A 1 201 ? -13.935 21.047 23.887 1.00 89.44 201 GLY A CA 1
ATOM 1621 C C . GLY A 1 201 ? -12.436 21.164 24.155 1.00 89.44 201 GLY A C 1
ATOM 1622 O O . GLY A 1 201 ? -11.858 22.250 24.146 1.00 89.44 201 GLY A O 1
ATOM 1623 N N . SER A 1 202 ? -11.786 20.034 24.420 1.00 89.12 202 SER A N 1
ATOM 1624 C CA . SER A 1 202 ? -10.349 19.968 24.688 1.00 89.12 202 SER A CA 1
ATOM 1625 C C . SER A 1 202 ? -9.762 18.636 24.236 1.00 89.12 202 SER A C 1
ATOM 1627 O O . SER A 1 202 ? -10.481 17.658 24.057 1.00 89.12 202 SER A O 1
ATOM 1629 N N . LEU A 1 203 ? -8.434 18.564 24.120 1.00 89.31 203 LEU A N 1
ATOM 1630 C CA . LEU A 1 203 ? -7.761 17.292 23.840 1.00 89.31 203 LEU A CA 1
ATOM 1631 C C . LEU A 1 203 ? -8.016 16.226 24.911 1.00 89.31 203 LEU A C 1
ATOM 1633 O O . LEU A 1 203 ? -8.042 15.046 24.578 1.00 89.31 203 LEU A O 1
ATOM 1637 N N . ALA A 1 204 ? -8.233 16.629 26.167 1.00 91.06 204 ALA A N 1
ATOM 1638 C CA . ALA A 1 204 ? -8.591 15.697 27.232 1.00 91.06 204 ALA A CA 1
ATOM 1639 C C . ALA A 1 204 ? -9.953 15.045 26.958 1.00 91.06 204 ALA A C 1
ATOM 1641 O O . ALA A 1 204 ? -10.051 13.826 27.009 1.00 91.06 204 ALA A O 1
ATOM 1642 N N . VAL A 1 205 ? -10.952 15.840 26.554 1.00 92.94 205 VAL A N 1
ATOM 1643 C CA . VAL A 1 205 ? -12.287 15.337 26.184 1.00 92.94 205 VAL A CA 1
ATOM 1644 C C . VAL A 1 205 ? -12.189 14.371 25.004 1.00 92.94 205 VAL A C 1
ATOM 1646 O O . VAL A 1 205 ? -12.697 13.262 25.080 1.00 92.94 205 VAL A O 1
ATOM 1649 N N . VAL A 1 206 ? -11.464 14.733 23.940 1.00 93.00 206 VAL A N 1
ATOM 1650 C CA . VAL A 1 206 ? -11.279 13.830 22.788 1.00 93.00 206 VAL A CA 1
ATOM 1651 C C . VAL A 1 206 ? -10.572 12.532 23.195 1.00 93.00 206 VAL A C 1
ATOM 1653 O O . VAL A 1 206 ? -10.933 11.458 22.721 1.00 93.00 206 VAL A O 1
ATOM 1656 N N . SER A 1 207 ? -9.576 12.607 24.082 1.00 93.50 207 SER A N 1
ATOM 1657 C CA . SER A 1 207 ? -8.899 11.416 24.597 1.00 93.50 207 SER A CA 1
ATOM 1658 C C . SER A 1 207 ? -9.850 10.522 25.397 1.00 93.50 207 SER A C 1
ATOM 1660 O O . SER A 1 207 ? -9.822 9.310 25.203 1.00 93.50 207 SER A O 1
ATOM 1662 N N . GLU A 1 208 ? -10.698 11.101 26.251 1.00 95.19 208 GLU A N 1
ATOM 1663 C CA . GLU A 1 208 ? -11.713 10.376 27.029 1.00 95.19 208 GLU A CA 1
ATOM 1664 C C . GLU A 1 208 ? -12.754 9.698 26.126 1.00 95.19 208 GLU A C 1
ATOM 1666 O O . GLU A 1 208 ? -13.093 8.538 26.354 1.00 95.19 208 GLU A O 1
ATOM 1671 N N . GLU A 1 209 ? -13.199 10.362 25.057 1.00 95.00 209 GLU A N 1
ATOM 1672 C CA . GLU A 1 209 ? -14.105 9.774 24.058 1.00 95.00 209 GLU A CA 1
ATOM 1673 C C . GLU A 1 209 ? -13.458 8.584 23.331 1.00 95.00 209 GLU A C 1
ATOM 1675 O O . GLU A 1 209 ? -14.093 7.548 23.124 1.00 95.00 209 GLU A O 1
ATOM 1680 N N . VAL A 1 210 ? -12.168 8.681 22.987 1.00 94.50 210 VAL A N 1
ATOM 1681 C CA . VAL A 1 210 ? -11.421 7.557 22.397 1.00 94.50 210 VAL A CA 1
ATOM 1682 C C . VAL A 1 210 ? -11.280 6.401 23.390 1.00 94.50 210 VAL A C 1
ATOM 1684 O O . VAL A 1 210 ? -11.422 5.243 22.994 1.00 94.50 210 VAL A O 1
ATOM 1687 N N . ASP A 1 211 ? -11.024 6.688 24.670 1.00 94.62 211 ASP A N 1
ATOM 1688 C CA . ASP A 1 211 ? -10.995 5.683 25.738 1.00 94.62 211 ASP A CA 1
ATOM 1689 C C . ASP A 1 211 ? -12.349 4.971 25.882 1.00 94.62 211 ASP A C 1
ATOM 1691 O O . ASP A 1 211 ? -12.398 3.738 25.926 1.00 94.62 211 ASP A O 1
ATOM 1695 N N . ALA A 1 212 ? -13.447 5.729 25.896 1.00 95.12 212 ALA A N 1
ATOM 1696 C CA . ALA A 1 212 ? -14.802 5.196 25.975 1.00 95.12 212 ALA A CA 1
ATOM 1697 C C . ALA A 1 212 ? -15.141 4.320 24.759 1.00 95.12 212 ALA A C 1
ATOM 1699 O O . ALA A 1 212 ? -15.603 3.189 24.925 1.00 95.12 212 ALA A O 1
ATOM 1700 N N . LEU A 1 213 ? -14.833 4.788 23.545 1.00 94.06 213 LEU A N 1
ATOM 1701 C CA . LEU A 1 213 ? -15.050 4.032 22.312 1.00 94.06 213 LEU A CA 1
ATOM 1702 C C . LEU A 1 213 ? -14.240 2.730 22.295 1.00 94.06 213 LEU A C 1
ATOM 1704 O O . LEU A 1 213 ? -14.764 1.673 21.940 1.00 94.06 213 LEU A O 1
ATOM 1708 N N . GLN A 1 214 ? -12.970 2.783 22.703 1.00 92.88 214 GLN A N 1
ATOM 1709 C CA . GLN A 1 214 ? -12.135 1.591 22.796 1.00 92.88 214 GLN A CA 1
ATOM 1710 C C . GLN A 1 214 ? -12.703 0.597 23.814 1.00 92.88 214 GLN A C 1
ATOM 1712 O O . GLN A 1 214 ? -12.695 -0.605 23.556 1.00 92.88 214 GLN A O 1
ATOM 1717 N N . MET A 1 215 ? -13.194 1.072 24.961 1.00 92.31 215 MET A N 1
ATOM 1718 C CA . MET A 1 215 ? -13.805 0.223 25.985 1.00 92.31 215 MET A CA 1
ATOM 1719 C C . MET A 1 215 ? -15.079 -0.467 25.502 1.00 92.31 215 MET A C 1
ATOM 1721 O O . MET A 1 215 ? -15.241 -1.660 25.759 1.00 92.31 215 MET A O 1
ATOM 1725 N N . GLU A 1 216 ? -15.939 0.246 24.782 1.00 92.19 216 GLU A N 1
ATOM 1726 C CA . GLU A 1 216 ? -17.164 -0.316 24.210 1.00 92.19 216 GLU A CA 1
ATOM 1727 C C . GLU A 1 216 ? -16.833 -1.386 23.157 1.00 92.19 216 GLU A C 1
ATOM 1729 O O . GLU A 1 216 ? -17.323 -2.515 23.206 1.00 92.19 216 GLU A O 1
ATOM 1734 N N . LEU A 1 217 ? -15.900 -1.080 22.250 1.00 90.38 217 LEU A N 1
ATOM 1735 C CA . LEU A 1 217 ? -15.531 -1.979 21.156 1.00 90.38 217 LEU A CA 1
ATOM 1736 C C . LEU A 1 217 ? -14.668 -3.173 21.583 1.00 90.38 217 LEU A C 1
ATOM 1738 O O . LEU A 1 217 ? -14.529 -4.113 20.803 1.00 90.38 217 LEU A O 1
ATOM 1742 N N . ARG A 1 218 ? -14.136 -3.208 22.814 1.00 85.12 218 ARG A N 1
ATOM 1743 C CA . ARG A 1 218 ? -13.461 -4.408 23.360 1.00 85.12 218 ARG A CA 1
ATOM 1744 C C . ARG A 1 218 ? -14.373 -5.630 23.412 1.00 85.12 218 ARG A C 1
ATOM 1746 O O . ARG A 1 218 ? -13.864 -6.745 23.430 1.00 85.12 218 ARG A O 1
ATOM 1753 N N . GLN A 1 219 ? -15.688 -5.425 23.467 1.00 81.00 219 GLN A N 1
ATOM 1754 C CA . GLN A 1 219 ? -16.674 -6.507 23.476 1.00 81.00 219 GLN A CA 1
ATOM 1755 C C . GLN A 1 219 ? -17.007 -7.020 22.067 1.00 81.00 219 GLN A C 1
ATOM 1757 O O . GLN A 1 219 ? -17.724 -8.007 21.933 1.00 81.00 219 GLN A O 1
ATOM 1762 N N . SER A 1 220 ? -16.496 -6.371 21.015 1.00 83.06 220 SER A N 1
ATOM 1763 C CA . SER A 1 220 ? -16.692 -6.812 19.635 1.00 83.06 220 SER A CA 1
ATOM 1764 C C . SER A 1 220 ? -15.957 -8.126 19.366 1.00 83.06 220 SER A C 1
ATOM 1766 O O . SER A 1 220 ? -14.775 -8.264 19.673 1.00 83.06 220 SER A O 1
ATOM 1768 N N . GLU A 1 221 ? -16.633 -9.073 18.715 1.00 87.25 221 GLU A N 1
ATOM 1769 C CA . GLU A 1 221 ? -16.064 -10.369 18.314 1.00 87.25 221 GLU A CA 1
ATOM 1770 C C . GLU A 1 221 ? -15.243 -10.296 17.008 1.00 87.25 221 GLU A C 1
ATOM 1772 O O . GLU A 1 221 ? -14.889 -11.322 16.422 1.00 87.25 221 GLU A O 1
ATOM 1777 N N . SER A 1 222 ? -14.929 -9.092 16.512 1.00 92.75 222 SER A N 1
ATOM 1778 C CA . SER A 1 222 ? -14.148 -8.937 15.281 1.00 92.75 222 SER A CA 1
ATOM 1779 C C . SER A 1 222 ? -12.746 -9.525 15.439 1.00 92.75 222 SER A C 1
ATOM 1781 O O . SER A 1 222 ? -11.970 -9.124 16.304 1.00 92.75 222 SER A O 1
ATOM 1783 N N . SER A 1 223 ? -12.381 -10.422 14.526 1.00 92.62 223 SER A N 1
ATOM 1784 C CA . SER A 1 223 ? -11.048 -11.026 14.498 1.00 92.62 223 SER A CA 1
ATOM 1785 C C . SER A 1 223 ? -9.963 -9.997 14.166 1.00 92.62 223 SER A C 1
ATOM 1787 O O . SER A 1 223 ? -10.182 -9.088 13.359 1.00 92.62 223 SER A O 1
ATOM 1789 N N . LEU A 1 224 ? -8.785 -10.174 14.774 1.00 92.94 224 LEU A N 1
ATOM 1790 C CA . LEU A 1 224 ? -7.564 -9.459 14.413 1.00 92.94 224 LEU A CA 1
ATOM 1791 C C . LEU A 1 224 ? -6.947 -10.132 13.180 1.00 92.94 224 LEU A C 1
ATOM 1793 O O . LEU A 1 224 ? -6.506 -11.279 13.257 1.00 92.94 224 LEU A O 1
ATOM 1797 N N . VAL A 1 225 ? -6.926 -9.424 12.056 1.00 95.19 225 VAL A N 1
ATOM 1798 C CA . VAL A 1 225 ? -6.467 -9.920 10.752 1.00 95.19 225 VAL A CA 1
ATOM 1799 C C . VAL A 1 225 ? -5.526 -8.913 10.103 1.00 95.19 225 VAL A C 1
ATOM 1801 O O . VAL A 1 225 ? -5.366 -7.798 10.595 1.00 95.19 225 VAL A O 1
ATOM 1804 N N . PHE A 1 226 ? -4.884 -9.300 9.004 1.00 96.00 226 PHE A N 1
ATOM 1805 C CA . PHE A 1 226 ? -4.125 -8.358 8.193 1.00 96.00 226 PHE A CA 1
ATOM 1806 C C . PHE A 1 226 ? -5.096 -7.437 7.444 1.00 96.00 226 PHE A C 1
ATOM 1808 O O . PHE A 1 226 ? -5.832 -7.909 6.583 1.00 96.00 226 PHE A O 1
ATOM 1815 N N . CYS A 1 227 ? -5.096 -6.143 7.760 1.00 96.94 227 CYS A N 1
ATOM 1816 C CA . CYS A 1 227 ? -5.979 -5.151 7.147 1.00 96.94 227 CYS A CA 1
ATOM 1817 C C . CYS A 1 227 ? -5.196 -4.182 6.257 1.00 96.94 227 CYS A C 1
ATOM 1819 O O . CYS A 1 227 ? -3.996 -3.967 6.461 1.00 96.94 227 CYS A O 1
ATOM 1821 N N . HIS A 1 228 ? -5.890 -3.566 5.302 1.00 97.00 228 HIS A N 1
ATOM 1822 C CA . HIS A 1 228 ? -5.339 -2.455 4.525 1.00 97.00 228 HIS A CA 1
ATOM 1823 C C . HIS A 1 228 ? -5.359 -1.154 5.332 1.00 97.00 228 HIS A C 1
ATOM 1825 O O . HIS A 1 228 ? -4.405 -0.386 5.290 1.00 97.00 228 HIS A O 1
ATOM 1831 N N . ASN A 1 229 ? -6.440 -0.942 6.090 1.00 95.88 229 ASN A N 1
ATOM 1832 C CA . ASN A 1 229 ? -6.744 0.238 6.903 1.00 95.88 229 ASN A CA 1
ATOM 1833 C C . ASN A 1 229 ? -6.995 1.532 6.112 1.00 95.88 229 ASN A C 1
ATOM 1835 O O . ASN A 1 229 ? -7.193 2.568 6.736 1.00 95.88 229 ASN A O 1
ATOM 1839 N N . ASP A 1 230 ? -7.013 1.469 4.778 1.00 94.31 230 ASP A N 1
ATOM 1840 C CA . ASP A 1 230 ? -7.215 2.634 3.905 1.00 94.31 230 ASP A CA 1
ATOM 1841 C C . ASP A 1 230 ? -7.822 2.238 2.543 1.00 94.31 230 ASP A C 1
ATOM 1843 O O . ASP A 1 230 ? -7.249 2.434 1.472 1.00 94.31 230 ASP A O 1
ATOM 1847 N N . LEU A 1 231 ? -8.979 1.569 2.583 1.00 94.56 231 LEU A N 1
ATOM 1848 C CA . LEU A 1 231 ? -9.680 1.047 1.398 1.00 94.56 231 LEU A CA 1
ATOM 1849 C C . LEU A 1 231 ? -10.482 2.123 0.639 1.00 94.56 231 LEU A C 1
ATOM 1851 O O . LEU A 1 231 ? -11.660 1.919 0.321 1.00 94.56 231 LEU A O 1
ATOM 1855 N N . LEU A 1 232 ? -9.841 3.257 0.354 1.00 92.06 232 LEU A N 1
ATOM 1856 C CA . LEU A 1 232 ? -10.404 4.329 -0.465 1.00 92.06 232 LEU A CA 1
ATOM 1857 C C . LEU A 1 232 ? -10.435 3.962 -1.954 1.00 92.06 232 LEU A C 1
ATOM 1859 O O . LEU A 1 232 ? -9.693 3.100 -2.429 1.00 92.06 232 LEU A O 1
ATOM 1863 N N . CYS A 1 233 ? -11.301 4.640 -2.711 1.00 91.56 233 CYS A N 1
ATOM 1864 C CA . CYS A 1 233 ? -11.534 4.369 -4.135 1.00 91.56 233 CYS A CA 1
ATOM 1865 C C . CYS A 1 233 ? -10.233 4.361 -4.964 1.00 91.56 233 CYS A C 1
ATOM 1867 O O . CYS A 1 233 ? -10.028 3.487 -5.801 1.00 91.56 233 CYS A O 1
ATOM 1869 N N . GLY A 1 234 ? -9.318 5.300 -4.707 1.00 90.06 234 GLY A N 1
ATOM 1870 C CA . GLY A 1 234 ? -8.035 5.398 -5.416 1.00 90.06 234 GLY A CA 1
ATOM 1871 C C . GLY A 1 234 ? -7.074 4.220 -5.192 1.00 90.06 234 GLY A C 1
ATOM 1872 O O . GLY A 1 234 ? -6.214 3.980 -6.037 1.00 90.06 234 GLY A O 1
ATOM 1873 N N . ASN A 1 235 ? -7.255 3.453 -4.114 1.00 94.00 235 ASN A N 1
ATOM 1874 C CA . ASN A 1 235 ? -6.384 2.344 -3.727 1.00 94.00 235 ASN A CA 1
ATOM 1875 C C . ASN A 1 235 ? -6.868 1.003 -4.288 1.00 94.00 235 ASN A C 1
ATOM 1877 O O . ASN A 1 235 ? -6.183 -0.008 -4.146 1.00 94.00 235 ASN A O 1
ATOM 1881 N N . LEU A 1 236 ? -8.025 0.974 -4.956 1.00 96.19 236 LEU A N 1
ATOM 1882 C CA . LEU A 1 236 ? -8.560 -0.210 -5.621 1.00 96.19 236 LEU A CA 1
ATOM 1883 C C . LEU A 1 236 ? -8.230 -0.176 -7.111 1.00 96.19 236 LEU A C 1
ATOM 1885 O O . LEU A 1 236 ? -8.561 0.775 -7.816 1.00 96.19 236 LEU A O 1
ATOM 1889 N N . ILE A 1 237 ? -7.610 -1.245 -7.606 1.00 95.75 237 ILE A N 1
ATOM 1890 C CA . ILE A 1 237 ? -7.227 -1.397 -9.008 1.00 95.75 237 ILE A CA 1
ATOM 1891 C C . ILE A 1 237 ? -8.035 -2.526 -9.635 1.00 95.75 237 ILE A C 1
ATOM 1893 O O . ILE A 1 237 ? -7.945 -3.677 -9.204 1.00 95.75 237 ILE A O 1
ATOM 1897 N N . PHE A 1 238 ? -8.797 -2.209 -10.681 1.00 96.56 238 PHE A N 1
ATOM 1898 C CA . PHE A 1 238 ? -9.483 -3.200 -11.501 1.00 96.56 238 PHE A CA 1
ATOM 1899 C C . PHE A 1 238 ? -8.634 -3.587 -12.709 1.00 96.56 238 PHE A C 1
ATOM 1901 O O . PHE A 1 238 ? -8.324 -2.757 -13.572 1.00 96.56 238 PHE A O 1
ATOM 1908 N N . ASP A 1 239 ? -8.323 -4.874 -12.808 1.00 94.50 239 ASP A N 1
ATOM 1909 C CA . ASP A 1 239 ? -7.698 -5.461 -13.981 1.00 94.50 239 ASP A CA 1
ATOM 1910 C C . ASP A 1 239 ? -8.757 -6.125 -14.865 1.00 94.50 239 ASP A C 1
ATOM 1912 O O . ASP A 1 239 ? -9.250 -7.216 -14.582 1.00 94.50 239 ASP A O 1
ATOM 1916 N N . SER A 1 240 ? -9.087 -5.475 -15.982 1.00 92.62 240 SER A N 1
ATOM 1917 C CA . SER A 1 240 ? -10.062 -5.996 -16.948 1.00 92.62 240 SER A CA 1
ATOM 1918 C C . SER A 1 240 ? -9.641 -7.303 -17.632 1.00 92.62 240 SER A C 1
ATOM 1920 O O . SER A 1 240 ? -10.511 -8.032 -18.104 1.00 92.62 240 SER A O 1
ATOM 1922 N N . SER A 1 241 ? -8.340 -7.615 -17.681 1.00 90.81 241 SER A N 1
ATOM 1923 C CA . SER A 1 241 ? -7.834 -8.823 -18.343 1.00 90.81 241 SER A CA 1
ATOM 1924 C C . SER A 1 241 ? -8.093 -10.081 -17.510 1.00 90.81 241 SER A C 1
ATOM 1926 O O . SER A 1 241 ? -8.496 -11.113 -18.045 1.00 90.81 241 SER A O 1
ATOM 1928 N N . THR A 1 242 ? -7.939 -9.978 -16.188 1.00 92.81 242 THR A N 1
ATOM 1929 C CA . THR A 1 242 ? -8.195 -11.074 -15.243 1.00 92.81 242 THR A CA 1
ATOM 1930 C C . THR A 1 242 ? -9.565 -10.977 -14.572 1.00 92.81 242 THR A C 1
ATOM 1932 O O . THR A 1 242 ? -10.055 -11.943 -13.984 1.00 92.81 242 THR A O 1
ATOM 1935 N N . GLY A 1 243 ? -10.194 -9.803 -14.632 1.00 94.00 243 GLY A N 1
ATOM 1936 C CA . GLY A 1 243 ? -11.375 -9.448 -13.858 1.00 94.00 243 GLY A CA 1
ATOM 1937 C C . GLY A 1 243 ? -11.096 -9.307 -12.358 1.00 94.00 243 GLY A C 1
ATOM 1938 O O . GLY A 1 243 ? -12.041 -9.269 -11.573 1.00 94.00 243 GLY A O 1
ATOM 1939 N N . ASN A 1 244 ? -9.846 -9.289 -11.904 1.00 94.94 244 ASN A N 1
ATOM 1940 C CA . ASN A 1 244 ? -9.557 -9.196 -10.477 1.00 94.94 244 ASN A CA 1
ATOM 1941 C C . ASN A 1 244 ? -9.516 -7.745 -9.994 1.00 94.94 244 ASN A C 1
ATOM 1943 O O . ASN A 1 244 ? -9.261 -6.814 -10.757 1.00 94.94 244 ASN A O 1
ATOM 1947 N N . VAL A 1 245 ? -9.770 -7.589 -8.696 1.00 97.69 245 VAL A N 1
ATOM 1948 C CA . VAL A 1 245 ? -9.525 -6.353 -7.958 1.00 97.69 245 VAL A CA 1
ATOM 1949 C C . VAL A 1 245 ? -8.305 -6.586 -7.085 1.00 97.69 245 VAL A C 1
ATOM 1951 O O . VAL A 1 245 ? -8.241 -7.583 -6.362 1.00 97.69 245 VAL A O 1
ATOM 1954 N N . SER A 1 246 ? -7.356 -5.669 -7.177 1.00 96.62 246 SER A N 1
ATOM 1955 C CA . SER A 1 246 ? -6.143 -5.621 -6.366 1.00 96.62 246 SER A CA 1
ATOM 1956 C C . SER A 1 246 ? -6.132 -4.322 -5.568 1.00 96.62 246 SER A C 1
ATOM 1958 O O . SER A 1 246 ? -6.834 -3.377 -5.923 1.00 96.62 246 SER A O 1
ATOM 1960 N N . MET A 1 247 ? -5.336 -4.265 -4.503 1.00 96.25 247 MET A N 1
ATOM 1961 C CA . MET A 1 247 ? -5.156 -3.045 -3.712 1.00 96.25 247 MET A CA 1
ATOM 1962 C C . MET A 1 247 ? -3.715 -2.557 -3.798 1.00 96.25 247 MET A C 1
ATOM 1964 O O . MET A 1 247 ? -2.792 -3.367 -3.952 1.00 96.25 247 MET A O 1
ATOM 1968 N N . VAL A 1 248 ? -3.536 -1.245 -3.689 1.00 93.50 248 VAL A N 1
ATOM 1969 C CA . VAL A 1 248 ? -2.243 -0.555 -3.637 1.00 93.50 248 VAL A CA 1
ATOM 1970 C C . VAL A 1 248 ? -2.190 0.380 -2.434 1.00 93.50 248 VAL A C 1
ATOM 1972 O O . VAL A 1 248 ? -3.215 0.687 -1.852 1.00 93.50 248 VAL A O 1
ATOM 1975 N N . ASP A 1 249 ? -0.992 0.872 -2.126 1.00 90.12 249 ASP A N 1
ATOM 1976 C CA . ASP A 1 249 ? -0.752 1.866 -1.073 1.00 90.12 249 ASP A CA 1
ATOM 1977 C C . ASP A 1 249 ? -1.025 1.371 0.360 1.00 90.12 249 ASP A C 1
ATOM 1979 O O . ASP A 1 249 ? -1.870 1.857 1.105 1.00 90.12 249 ASP A O 1
ATOM 1983 N N . TYR A 1 250 ? -0.249 0.368 0.774 1.00 92.00 250 TYR A N 1
ATOM 1984 C CA . TYR A 1 250 ? -0.354 -0.253 2.098 1.00 92.00 250 TYR A CA 1
ATOM 1985 C C . TYR A 1 250 ? 0.431 0.497 3.189 1.00 92.00 250 TYR A C 1
ATOM 1987 O O . TYR A 1 250 ? 0.961 -0.133 4.106 1.00 92.00 250 TYR A O 1
ATOM 1995 N N . GLU A 1 251 ? 0.535 1.825 3.123 1.00 88.69 251 GLU A N 1
ATOM 1996 C CA . GLU A 1 251 ? 1.287 2.606 4.120 1.00 88.69 251 GLU A CA 1
ATOM 1997 C C . GLU A 1 251 ? 0.675 2.530 5.533 1.00 88.69 251 GLU A C 1
ATOM 1999 O O . GLU A 1 251 ? 1.392 2.587 6.537 1.00 88.69 251 GLU A O 1
ATOM 2004 N N . TYR A 1 252 ? -0.641 2.308 5.611 1.00 91.00 252 TYR A N 1
ATOM 2005 C CA . TYR A 1 252 ? -1.371 2.008 6.846 1.00 91.00 252 TYR A CA 1
ATOM 2006 C C . TYR A 1 252 ? -1.600 0.509 7.070 1.00 91.00 252 TYR A C 1
ATOM 2008 O O . TYR A 1 252 ? -2.218 0.129 8.066 1.00 91.00 252 TYR A O 1
ATOM 2016 N N . GLY A 1 253 ? -1.102 -0.350 6.178 1.00 93.31 253 GLY A N 1
ATOM 2017 C CA . GLY A 1 253 ? -1.327 -1.788 6.227 1.00 93.31 253 GLY A CA 1
ATOM 2018 C C . GLY A 1 253 ? -0.780 -2.418 7.506 1.00 93.31 253 GLY A C 1
ATOM 2019 O O . GLY A 1 253 ? 0.288 -2.058 8.003 1.00 93.31 253 GLY A O 1
ATOM 2020 N N . GLY A 1 254 ? -1.513 -3.381 8.058 1.00 93.38 254 GLY A N 1
ATOM 2021 C CA . GLY A 1 254 ? -1.085 -4.074 9.268 1.00 93.38 254 GLY A CA 1
ATOM 2022 C C . GLY A 1 254 ? -2.227 -4.717 10.048 1.00 93.38 254 GLY A C 1
ATOM 2023 O O . GLY A 1 254 ? -3.394 -4.609 9.661 1.00 93.38 254 GLY A O 1
ATOM 2024 N N . PRO A 1 255 ? -1.907 -5.409 11.155 1.00 94.81 255 PRO A N 1
ATOM 2025 C CA . PRO A 1 255 ? -2.904 -6.129 11.926 1.00 94.81 255 PRO A CA 1
ATOM 2026 C C . PRO A 1 255 ? -3.913 -5.215 12.612 1.00 94.81 255 PRO A C 1
ATOM 2028 O O . PRO A 1 255 ? -3.582 -4.433 13.506 1.00 94.81 255 PRO A O 1
ATOM 2031 N N . ASN A 1 256 ? -5.174 -5.366 12.231 1.00 95.81 256 ASN A N 1
ATOM 2032 C CA . ASN A 1 256 ? -6.283 -4.609 12.782 1.00 95.81 256 ASN A CA 1
ATOM 2033 C C . ASN A 1 256 ? -7.556 -5.465 12.825 1.00 95.81 256 ASN A C 1
ATOM 2035 O O . ASN A 1 256 ? -7.550 -6.646 12.479 1.00 95.81 256 ASN A O 1
ATOM 2039 N N . LEU A 1 257 ? -8.651 -4.892 13.313 1.00 95.06 257 LEU A N 1
ATOM 2040 C CA . LEU A 1 257 ? -9.946 -5.563 13.328 1.00 95.06 257 LEU A CA 1
ATOM 2041 C C . LEU A 1 257 ? -10.501 -5.657 11.900 1.00 95.06 257 LEU A C 1
ATOM 2043 O O . LEU A 1 257 ? -10.597 -4.640 11.216 1.00 95.06 257 LEU A O 1
ATOM 2047 N N . ALA A 1 258 ? -10.930 -6.846 11.470 1.00 96.31 258 ALA A N 1
ATOM 2048 C CA . ALA A 1 258 ? -11.541 -7.042 10.148 1.00 96.31 258 ALA A CA 1
ATOM 2049 C C . ALA A 1 258 ? -12.725 -6.085 9.899 1.00 96.31 258 ALA A C 1
ATOM 2051 O O . ALA A 1 258 ? -12.854 -5.497 8.826 1.00 96.31 258 ALA A O 1
ATOM 2052 N N . ALA A 1 259 ? -13.560 -5.882 10.925 1.00 95.81 259 ALA A N 1
ATOM 2053 C CA . ALA A 1 259 ? -14.703 -4.977 10.862 1.00 95.81 259 ALA A CA 1
ATOM 2054 C C . ALA A 1 259 ? -14.303 -3.506 10.664 1.00 95.81 259 ALA A C 1
ATOM 2056 O O . ALA A 1 259 ? -15.061 -2.760 10.052 1.00 95.81 259 ALA A O 1
ATOM 2057 N N . TYR A 1 260 ? -13.124 -3.091 11.145 1.00 95.88 260 TYR A N 1
ATOM 2058 C CA . TYR A 1 260 ? -12.628 -1.732 10.922 1.00 95.88 260 TYR A CA 1
ATOM 2059 C C . TYR A 1 260 ? -12.339 -1.498 9.440 1.00 95.88 260 TYR A C 1
ATOM 2061 O O . TYR A 1 260 ? -12.788 -0.505 8.888 1.00 95.88 260 TYR A O 1
ATOM 2069 N N . ASP A 1 261 ? -11.643 -2.432 8.791 1.00 97.31 261 ASP A N 1
ATOM 2070 C CA . ASP A 1 261 ? -11.257 -2.309 7.380 1.00 97.31 261 ASP A CA 1
ATOM 2071 C C . ASP A 1 261 ? -12.494 -2.255 6.465 1.00 97.31 261 ASP A C 1
ATOM 2073 O O . ASP A 1 261 ? -12.597 -1.417 5.572 1.00 97.31 261 ASP A O 1
ATOM 2077 N N . ILE A 1 262 ? -13.492 -3.099 6.758 1.00 96.81 262 ILE A N 1
ATOM 2078 C CA . ILE A 1 262 ? -14.779 -3.123 6.045 1.00 96.81 262 ILE A CA 1
ATOM 2079 C C . ILE A 1 262 ? -15.583 -1.843 6.313 1.00 96.81 262 ILE A C 1
ATOM 2081 O O . ILE A 1 262 ? -16.113 -1.243 5.382 1.00 96.81 262 ILE A O 1
ATOM 2085 N N . GLY A 1 263 ? -15.672 -1.413 7.575 1.00 95.50 263 GLY A N 1
ATOM 2086 C CA . GLY A 1 263 ? -16.377 -0.188 7.949 1.00 95.50 263 GLY A CA 1
ATOM 2087 C C . GLY A 1 263 ? -15.750 1.053 7.318 1.00 95.50 263 GLY A C 1
ATOM 2088 O O . GLY A 1 263 ? -16.471 1.892 6.787 1.00 95.50 263 GLY A O 1
ATOM 2089 N N . ASN A 1 264 ? -14.416 1.124 7.296 1.00 95.06 264 ASN A N 1
ATOM 2090 C CA . ASN A 1 264 ? -13.673 2.163 6.593 1.00 95.06 264 ASN A CA 1
ATOM 2091 C C . ASN A 1 264 ? -14.039 2.175 5.109 1.00 95.06 264 ASN A C 1
ATOM 2093 O O . ASN A 1 264 ? -14.441 3.210 4.594 1.00 95.06 264 ASN A O 1
ATOM 2097 N N . HIS A 1 265 ? -13.990 1.019 4.441 1.00 95.44 265 HIS A N 1
ATOM 2098 C CA . HIS A 1 265 ? -14.370 0.921 3.033 1.00 95.44 265 HIS A CA 1
ATOM 2099 C C . HIS A 1 265 ? -15.793 1.436 2.766 1.00 95.44 265 HIS A C 1
ATOM 2101 O O . HIS A 1 265 ? -16.006 2.118 1.771 1.00 95.44 265 HIS A O 1
ATOM 2107 N N . PHE A 1 266 ? -16.758 1.171 3.653 1.00 94.44 266 PHE A N 1
ATOM 2108 C CA . PHE A 1 266 ? -18.113 1.719 3.517 1.00 94.44 266 PHE A CA 1
ATOM 2109 C C . PHE A 1 266 ? -18.174 3.237 3.698 1.00 94.44 266 PHE A C 1
ATOM 2111 O O . PHE A 1 266 ? -18.930 3.893 2.985 1.00 94.44 266 PHE A O 1
ATOM 2118 N N . CYS A 1 267 ? -17.376 3.818 4.597 1.00 92.62 267 CYS A N 1
ATOM 2119 C CA . CYS A 1 267 ? -17.283 5.274 4.727 1.00 92.62 267 CYS A CA 1
ATOM 2120 C C . CYS A 1 267 ? -16.793 5.936 3.429 1.00 92.62 267 CYS A C 1
ATOM 2122 O O . CYS A 1 267 ? -17.271 7.011 3.071 1.00 92.62 267 CYS A O 1
ATOM 2124 N N . GLU A 1 268 ? -15.913 5.265 2.683 1.00 91.00 268 GLU A N 1
ATOM 2125 C CA . GLU A 1 268 ? -15.347 5.773 1.427 1.00 91.00 268 GLU A CA 1
ATOM 2126 C C . GLU A 1 268 ? -16.365 5.860 0.275 1.00 91.00 268 GLU A C 1
ATOM 2128 O O . GLU A 1 268 ? -16.109 6.528 -0.727 1.00 91.00 268 GLU A O 1
ATOM 2133 N N . PHE A 1 269 ? -17.566 5.284 0.422 1.00 88.25 269 PHE A N 1
ATOM 2134 C CA . PHE A 1 269 ? -18.663 5.462 -0.542 1.00 88.25 269 PHE A CA 1
ATOM 2135 C C . PHE A 1 269 ? -19.172 6.909 -0.581 1.00 88.25 269 PHE A C 1
ATOM 2137 O O . PHE A 1 269 ? -19.731 7.336 -1.590 1.00 88.25 269 PHE A O 1
ATOM 2144 N N . ALA A 1 270 ? -18.950 7.679 0.488 1.00 84.62 270 ALA A N 1
ATOM 2145 C CA . ALA A 1 270 ? -19.281 9.101 0.542 1.00 84.62 270 ALA A CA 1
ATOM 2146 C C . ALA A 1 270 ? -18.413 9.940 -0.427 1.00 84.62 270 ALA A C 1
ATOM 2148 O O . ALA A 1 270 ? -18.818 11.011 -0.888 1.00 84.62 270 ALA A O 1
ATOM 2149 N N . GLY A 1 271 ? -17.238 9.421 -0.798 1.00 71.75 271 GLY A N 1
ATOM 2150 C CA . GLY A 1 271 ? -16.297 10.066 -1.701 1.00 71.75 271 GLY A CA 1
ATOM 2151 C C . GLY A 1 271 ? -15.585 11.291 -1.101 1.00 71.75 271 GLY A C 1
ATOM 2152 O O . GLY A 1 271 ? -15.925 11.777 -0.022 1.00 71.75 271 GLY A O 1
ATOM 2153 N N . PRO A 1 272 ? -14.600 11.853 -1.825 1.00 63.50 272 PRO A N 1
ATOM 2154 C CA . PRO A 1 272 ? -13.676 12.866 -1.300 1.00 63.50 272 PRO A CA 1
ATOM 2155 C C . PRO A 1 272 ? -14.296 14.254 -1.059 1.00 63.50 272 PRO A C 1
ATOM 2157 O O . PRO A 1 272 ? -13.628 15.138 -0.527 1.00 63.50 272 PRO A O 1
ATOM 2160 N N . LEU A 1 273 ? -15.543 14.489 -1.488 1.00 51.78 273 LEU A N 1
ATOM 2161 C CA . LEU A 1 273 ? -16.149 15.827 -1.515 1.00 51.78 273 LEU A CA 1
ATOM 2162 C C . LEU A 1 273 ? -17.432 15.963 -0.685 1.00 51.78 273 LEU A C 1
ATOM 2164 O O . LEU A 1 273 ? -17.872 17.091 -0.468 1.00 51.78 273 LEU A O 1
ATOM 2168 N N . PHE A 1 274 ? -18.019 14.870 -0.187 1.00 45.75 274 PHE A N 1
ATOM 2169 C CA . PHE A 1 274 ? -19.293 14.932 0.529 1.00 45.75 274 PHE A CA 1
ATOM 2170 C C . PHE A 1 274 ? -19.378 13.879 1.633 1.00 45.75 274 PHE A C 1
ATOM 2172 O O . PHE A 1 274 ? -19.765 12.748 1.383 1.00 45.75 274 PHE A O 1
ATOM 2179 N N . CYS A 1 275 ? -19.146 14.269 2.889 1.00 40.84 275 CYS A N 1
ATOM 2180 C CA . CYS A 1 275 ? -19.583 13.487 4.051 1.00 40.84 275 CYS A CA 1
ATOM 2181 C C . CYS A 1 275 ? -21.120 13.539 4.178 1.00 40.84 275 CYS A C 1
ATOM 2183 O O . CYS A 1 275 ? -21.654 14.179 5.083 1.00 40.84 275 CYS A O 1
ATOM 2185 N N . SER A 1 276 ? -21.848 12.923 3.245 1.00 38.47 276 SER A N 1
ATOM 2186 C CA . SER A 1 276 ? -23.300 12.755 3.320 1.00 38.47 276 SER A CA 1
ATOM 2187 C C . SER A 1 276 ? -23.615 11.305 3.674 1.00 38.47 276 SER A C 1
ATOM 2189 O O . SER A 1 276 ? -23.824 10.476 2.799 1.00 38.47 276 SER A O 1
ATOM 2191 N N . PHE A 1 277 ? -23.665 10.996 4.971 1.00 43.88 277 PHE A N 1
ATOM 2192 C CA . PHE A 1 277 ? -24.006 9.663 5.498 1.00 43.88 277 PHE A CA 1
ATOM 2193 C C . PHE A 1 277 ? -25.521 9.380 5.507 1.00 43.88 277 PHE A C 1
ATOM 2195 O O . PHE A 1 277 ? -26.021 8.669 6.377 1.00 43.88 277 PHE A O 1
ATOM 2202 N N . THR A 1 278 ? -26.286 9.998 4.604 1.00 31.70 278 THR A N 1
ATOM 2203 C CA . THR A 1 278 ? -27.738 9.776 4.546 1.00 31.70 278 THR A CA 1
ATOM 2204 C C . THR A 1 278 ? -28.014 8.545 3.688 1.00 31.70 278 THR A C 1
ATOM 2206 O O . THR A 1 278 ? -27.650 8.540 2.515 1.00 31.70 278 THR A O 1
ATOM 2209 N N . LEU A 1 279 ? -28.600 7.515 4.310 1.00 31.98 279 LEU A N 1
ATOM 2210 C CA . LEU A 1 279 ? -29.146 6.323 3.648 1.00 31.98 279 LEU A CA 1
ATOM 2211 C C . LEU A 1 279 ? -30.280 6.683 2.681 1.00 31.98 279 LEU A C 1
ATOM 2213 O O . LEU A 1 279 ? -31.069 7.595 3.027 1.00 31.98 279 LEU A O 1
#

Foldseek 3Di:
DVVLVVQWDWDDDQHFIAIAHADDDDPVCNVVCCLPRVCCQQPVVCVPADKDKDWDDPDPFKTKMKIAGDDPPDDPDGPQFIKMKIFGGPPCVLQFDPVVVQVLQRLCVVLVQFFDFHYDYNGITMTGDDDFAFFDLVLLVDPLSVVLVVVQLVSQQPRDARPVQDDPAFLVLVNVVSVLVPDPCDDPDVVVNVVCCVPQVTSVSVVVVSVVVVVVCVPPPFDWGWALLALARRQWGQDPVVRHIGGDDSSVTGTHGSVNRVVNNVCNSCPDPGSPPDD

pLDDT: mean 86.95, std 13.71, range [31.7, 98.19]

Solvent-accessible surface area (backbone atoms only — not comparable to full-atom values): 16207 Å² total; per-residue (Å²): 106,76,72,59,65,69,52,57,39,82,47,72,58,98,91,46,72,46,39,36,36,90,46,76,81,48,88,94,45,47,72,58,50,37,64,73,66,44,32,64,76,76,43,54,89,50,74,90,51,73,72,43,78,43,81,53,79,89,53,94,60,43,52,37,38,38,38,34,60,81,66,94,86,61,84,82,75,60,74,71,67,33,44,32,44,35,40,61,35,88,80,47,68,82,80,39,56,68,66,56,30,51,54,45,48,54,55,35,28,77,68,72,64,42,52,56,72,60,31,42,35,70,48,33,41,30,30,45,54,80,69,58,44,63,45,50,78,67,45,69,73,30,70,69,48,42,55,37,44,51,52,38,51,53,56,45,40,65,42,82,70,53,76,88,65,59,61,102,57,49,45,64,61,60,51,53,52,55,54,55,74,68,57,74,81,64,52,98,46,63,66,59,31,50,52,46,37,73,76,52,57,44,66,65,52,51,49,51,52,52,51,51,52,51,60,61,54,66,75,54,87,57,53,80,25,27,32,52,69,58,59,38,52,79,28,33,26,42,20,82,89,79,65,44,43,45,70,55,80,50,65,66,32,44,41,19,42,50,59,54,36,56,50,50,31,59,59,41,73,41,50,100,86,39,96,62,90,73,131

Organism: Geodia barretti (NCBI:txid519541)

Mean predicted aligned error: 6.91 Å